Protein AF-A0A6I9W128-F1 (afdb_monomer_lite)

Organism: NCBI:txid144034

Sequence (377 aa):
ITYYNPQVSQWGPELIAQEYEAKQTARVLLFVIDNQTRNSAGIIEAAQLAATRSESLVLVIYPYRQGQTILGETVSTQEYYDLMNGLLVLQYLMERQRIPIFESVSVALHCTSRMLREEINVQDCMDLYTEDGIKPIRISLTQNGTDAVKLREIFRSMDVNDSGTVKLEEAWMMLQANTMCNNLSFSDLLNAQSVNKSEIYKTLIDDGFLAKDDPTELRINFEQFCILASKSSWIRTKSNGISCENWTNSFVQEYDKRDIYIGVVSKDLFWLESSAIPLIESLRLSLYQPNLNEYNVRVLPQELQKIKNSRLILLIVPQHSRGIAIMALAAHLIGLRAKLVLCVQILAEDSIVSDEQVRLILYKTFYTRSHKRRNNA

Secondary structure (DSSP, 8-state):
--------SS--THHHHHHHHHHHH-S-EEEEE-SSS--HHHHHHHHHHHHHSGGGEEEEE----TT-EETTEEPPHHHHHHHHHHHHHHHHHHHHTT--EES-HHHHHHHHHHHHHH---HHHHGGGTTTTT-------GGGSHHHHHHHHHHHHHH-TT--SEEEHHHHHHHHHHHTT-----HHHHHHTTTTS--HHHHHHHTTS--SS--TTS-EEEHHHHHHHHHHHHHHHHHHS-S-S--TT-----GGG-EEEEEEE-SS--HHIIIIIHHHHHHTT--EE----SS--TTTHHHHHHHHHTEEEEEEEE-TTS--HHHHHHHHHHHHTT--EEEEEPPPPTT-EETTEE--GGGGGGGT----------

Structure (mmCIF, N/CA/C/O backbone):
data_AF-A0A6I9W128-F1
#
_entry.id   AF-A0A6I9W128-F1
#
loop_
_atom_site.group_PDB
_atom_site.id
_atom_site.type_symbol
_atom_site.label_atom_id
_atom_site.label_alt_id
_atom_site.label_comp_id
_atom_site.label_asym_id
_atom_site.label_entity_id
_atom_site.label_seq_id
_atom_site.pdbx_PDB_ins_code
_atom_site.Cartn_x
_atom_site.Cartn_y
_atom_site.Cartn_z
_atom_site.occupancy
_atom_site.B_iso_or_equiv
_atom_site.auth_seq_id
_atom_site.auth_comp_id
_atom_site.auth_asym_id
_atom_site.auth_atom_id
_atom_site.pdbx_PDB_model_num
ATOM 1 N N . ILE A 1 1 ? -21.844 -2.266 19.712 1.00 80.81 1 ILE A N 1
ATOM 2 C CA . ILE A 1 1 ? -21.245 -2.232 18.358 1.00 80.81 1 ILE A CA 1
ATOM 3 C C . ILE A 1 1 ? -21.291 -3.658 17.842 1.00 80.81 1 ILE A C 1
ATOM 5 O O . ILE A 1 1 ? -20.788 -4.538 18.529 1.00 80.81 1 ILE A O 1
ATOM 9 N N . THR A 1 2 ? -21.979 -3.900 16.731 1.00 89.56 2 THR A N 1
ATOM 10 C CA . THR A 1 2 ? -21.949 -5.195 16.036 1.00 89.56 2 THR A CA 1
ATOM 11 C C . THR A 1 2 ? -20.700 -5.261 15.160 1.00 89.56 2 THR A C 1
ATOM 13 O O . THR A 1 2 ? -20.193 -4.222 14.739 1.00 89.56 2 THR A O 1
ATOM 16 N N . TYR A 1 3 ? -20.179 -6.458 14.903 1.00 90.75 3 TYR A N 1
ATOM 17 C CA . TYR A 1 3 ? -18.987 -6.634 14.075 1.00 90.75 3 TYR A CA 1
ATOM 18 C C . TYR A 1 3 ? -19.066 -7.924 13.260 1.00 90.75 3 TYR A C 1
ATOM 20 O O . TYR A 1 3 ? -19.742 -8.874 13.650 1.00 90.75 3 TYR A O 1
ATOM 28 N N . TYR A 1 4 ? -18.340 -7.942 12.145 1.00 90.31 4 TYR A N 1
ATOM 29 C CA . TYR A 1 4 ? -18.046 -9.134 11.363 1.00 90.31 4 TYR A CA 1
ATOM 30 C C . TYR A 1 4 ? -16.545 -9.410 11.468 1.00 90.31 4 TYR A C 1
ATOM 32 O O . TYR A 1 4 ? -15.741 -8.495 11.294 1.00 90.31 4 TYR A O 1
ATOM 40 N N . ASN A 1 5 ? -16.166 -10.647 11.784 1.00 88.12 5 ASN A N 1
ATOM 41 C CA . ASN A 1 5 ? -14.767 -11.062 11.831 1.00 88.12 5 ASN A CA 1
ATOM 42 C C . ASN A 1 5 ? -14.501 -12.056 10.690 1.00 88.12 5 ASN A C 1
ATOM 44 O O . ASN A 1 5 ? -15.001 -13.178 10.766 1.00 88.12 5 ASN A O 1
ATOM 48 N N . PRO A 1 6 ? -13.704 -11.689 9.670 1.00 82.31 6 PRO A N 1
ATOM 49 C CA . PRO A 1 6 ? -13.404 -12.578 8.548 1.00 82.31 6 PRO A CA 1
ATOM 50 C C . PRO A 1 6 ? -12.460 -13.734 8.924 1.00 82.31 6 PRO A C 1
ATOM 52 O O . PRO A 1 6 ? -12.249 -14.645 8.126 1.00 82.31 6 PRO A O 1
ATOM 55 N N . GLN A 1 7 ? -11.857 -13.723 10.121 1.00 77.69 7 GLN A N 1
ATOM 56 C CA . GLN A 1 7 ? -10.916 -14.762 10.533 1.00 77.69 7 GLN A CA 1
ATOM 57 C C . GLN A 1 7 ? -11.641 -16.046 10.946 1.00 77.69 7 GLN A C 1
ATOM 59 O O . GLN A 1 7 ? -12.171 -16.163 12.050 1.00 77.69 7 GLN A O 1
ATOM 64 N N . VAL A 1 8 ? -11.580 -17.035 10.061 1.00 76.94 8 VAL A N 1
ATOM 65 C CA . VAL A 1 8 ? -12.142 -18.378 10.240 1.00 76.94 8 VAL A CA 1
ATOM 66 C C . VAL A 1 8 ? -11.045 -19.446 10.299 1.00 76.94 8 VAL A C 1
ATOM 68 O O . VAL A 1 8 ? -9.917 -19.236 9.852 1.00 76.94 8 VAL A O 1
ATOM 71 N N . SER A 1 9 ? -11.370 -20.611 10.864 1.00 71.62 9 SER A N 1
ATOM 72 C CA . SER A 1 9 ? -10.453 -21.758 10.959 1.00 71.62 9 SER A CA 1
ATOM 73 C C . SER A 1 9 ? -10.250 -22.486 9.627 1.00 71.62 9 SER A C 1
ATOM 75 O O . SER A 1 9 ? -9.171 -23.026 9.384 1.00 71.62 9 SER A O 1
ATOM 77 N N . GLN A 1 10 ? -11.275 -22.505 8.775 1.00 71.94 10 GLN A N 1
ATOM 78 C CA . GLN A 1 10 ? -11.249 -23.056 7.424 1.00 71.94 10 GLN A CA 1
ATOM 79 C C . GLN A 1 10 ? -11.818 -22.013 6.481 1.00 71.94 10 GLN A C 1
ATOM 81 O O . GLN A 1 10 ? -12.881 -21.461 6.753 1.00 71.94 10 GLN A O 1
ATOM 86 N N . TRP A 1 11 ? -11.094 -21.735 5.406 1.00 70.69 11 TRP A N 1
ATOM 87 C CA . TRP A 1 11 ? -11.482 -20.727 4.440 1.00 70.69 11 TRP A CA 1
ATOM 88 C C . TRP A 1 11 ? -11.874 -21.410 3.128 1.00 70.69 11 TRP A C 1
ATOM 90 O O . TRP A 1 11 ? -11.174 -22.321 2.680 1.00 70.69 11 TRP A O 1
ATOM 100 N N . GLY A 1 12 ? -12.984 -20.979 2.532 1.00 73.62 12 GLY A N 1
ATOM 101 C CA . GLY A 1 12 ? -13.496 -21.496 1.265 1.00 73.62 12 GLY A CA 1
ATOM 102 C C . GLY A 1 12 ? -14.065 -20.381 0.380 1.00 73.62 12 GLY A C 1
ATOM 103 O O . GLY A 1 12 ? -14.360 -19.293 0.886 1.00 73.62 12 GLY A O 1
ATOM 104 N N . PRO A 1 13 ? -14.212 -20.612 -0.940 1.00 76.50 13 PRO A N 1
ATOM 105 C CA . PRO A 1 13 ? -14.708 -19.613 -1.893 1.00 76.50 13 PRO A CA 1
ATOM 106 C C . PRO A 1 13 ? -16.052 -18.977 -1.507 1.00 76.50 13 PRO A C 1
ATOM 108 O O . PRO A 1 13 ? -16.308 -17.818 -1.824 1.00 76.50 13 PRO A O 1
ATOM 111 N N . GLU A 1 14 ? -16.900 -19.708 -0.788 1.00 78.88 14 GLU A N 1
ATOM 112 C CA . GLU A 1 14 ? -18.174 -19.234 -0.249 1.00 78.88 14 GLU A CA 1
ATOM 113 C C . GLU A 1 14 ? -18.025 -18.056 0.728 1.00 78.88 14 GLU A C 1
ATOM 115 O O . GLU A 1 14 ? -18.909 -17.201 0.806 1.00 78.88 14 GLU A O 1
ATOM 120 N N . LEU A 1 15 ? -16.890 -17.958 1.427 1.00 80.62 15 LEU A N 1
ATOM 121 C CA . LEU A 1 15 ? -16.613 -16.872 2.366 1.00 80.62 15 LEU A CA 1
ATOM 122 C C . LEU A 1 15 ? -16.173 -15.585 1.665 1.00 80.62 15 LEU A C 1
ATOM 124 O O . LEU A 1 15 ? -16.276 -14.518 2.265 1.00 80.62 15 LEU A O 1
ATOM 128 N N . ILE A 1 16 ? -15.757 -15.652 0.391 1.00 79.88 16 ILE A N 1
ATOM 129 C CA . ILE A 1 16 ? -15.427 -14.462 -0.414 1.00 79.88 16 ILE A CA 1
ATOM 130 C C . ILE A 1 16 ? -16.639 -13.550 -0.507 1.00 79.88 16 ILE A C 1
ATOM 132 O O . ILE A 1 16 ? -16.544 -12.353 -0.248 1.00 79.88 16 ILE A O 1
ATOM 136 N N . ALA A 1 17 ? -17.781 -14.124 -0.893 1.00 83.00 17 ALA A N 1
ATOM 137 C CA . ALA A 1 17 ? -19.006 -13.367 -1.100 1.00 83.00 17 ALA A CA 1
ATOM 138 C C . ALA A 1 17 ? -19.497 -12.750 0.216 1.00 83.00 17 ALA A C 1
ATOM 140 O O . ALA A 1 17 ? -19.861 -11.578 0.242 1.00 83.00 17 ALA A O 1
ATOM 141 N N . GLN A 1 18 ? -19.426 -13.511 1.312 1.00 86.38 18 GLN A N 1
ATOM 142 C CA . GLN A 1 18 ? -19.819 -13.043 2.643 1.00 86.38 18 GLN A CA 1
ATOM 143 C C . GLN A 1 18 ? -18.914 -11.917 3.148 1.00 86.38 18 GLN A C 1
ATOM 145 O O . GLN A 1 18 ? -19.397 -10.899 3.638 1.00 86.38 18 GLN A O 1
ATOM 150 N N . GLU A 1 19 ? -17.596 -12.066 3.003 1.00 87.19 19 GLU A N 1
ATOM 151 C CA . GLU A 1 19 ? -16.642 -11.029 3.380 1.00 87.19 19 GLU A CA 1
ATOM 152 C C . GLU A 1 19 ? -16.814 -9.771 2.522 1.00 87.19 19 GLU A C 1
ATOM 154 O O . GLU A 1 19 ? -16.774 -8.659 3.049 1.00 87.19 19 GLU A O 1
ATOM 159 N N . TYR A 1 20 ? -17.052 -9.930 1.218 1.00 86.31 20 TYR A N 1
ATOM 160 C CA . TYR A 1 20 ? -17.340 -8.817 0.321 1.00 86.31 20 TYR A CA 1
ATOM 161 C C . TYR A 1 20 ? -18.609 -8.068 0.747 1.00 86.31 20 TYR A C 1
ATOM 163 O O . TYR A 1 20 ? -18.572 -6.847 0.899 1.00 86.31 20 TYR A O 1
ATOM 171 N N . GLU A 1 21 ? -19.709 -8.776 1.007 1.00 89.81 21 GLU A N 1
ATOM 172 C CA . GLU A 1 21 ? -20.969 -8.180 1.463 1.00 89.81 21 GLU A CA 1
ATOM 173 C C . GLU A 1 21 ? -20.809 -7.469 2.816 1.00 89.81 21 GLU A C 1
ATOM 175 O O . GLU A 1 21 ? -21.242 -6.323 2.978 1.00 89.81 21 GLU A O 1
ATOM 180 N N . ALA A 1 22 ? -20.114 -8.093 3.771 1.00 91.31 22 ALA A N 1
ATOM 181 C CA . ALA A 1 22 ? -19.806 -7.479 5.058 1.00 91.31 22 ALA A CA 1
ATOM 182 C C . ALA A 1 22 ? -18.969 -6.199 4.889 1.00 91.31 22 ALA A C 1
ATOM 184 O O . ALA A 1 22 ? -19.260 -5.180 5.517 1.00 91.31 22 ALA A O 1
ATOM 185 N N . LYS A 1 23 ? -17.969 -6.207 3.996 1.00 90.81 23 LYS A N 1
ATOM 186 C CA . LYS A 1 23 ? -17.163 -5.018 3.679 1.00 90.81 23 LYS A CA 1
ATOM 187 C C . LYS A 1 23 ? -17.976 -3.923 3.001 1.00 90.81 23 LYS A C 1
ATOM 189 O O . LYS A 1 23 ? -17.670 -2.764 3.244 1.00 90.81 23 LYS A O 1
ATOM 194 N N . GLN A 1 24 ? -18.974 -4.240 2.176 1.00 89.25 24 GLN A N 1
ATOM 195 C CA . GLN A 1 24 ? -19.832 -3.230 1.536 1.00 89.25 24 GLN A CA 1
ATOM 196 C C . GLN A 1 24 ? -20.818 -2.598 2.524 1.00 89.25 24 GLN A C 1
ATOM 198 O O . GLN A 1 24 ? -21.042 -1.391 2.493 1.00 89.25 24 GLN A O 1
ATOM 203 N N . THR A 1 25 ? -21.386 -3.401 3.422 1.00 91.56 25 THR A N 1
ATOM 204 C CA . THR A 1 25 ? -22.439 -2.964 4.353 1.00 91.56 25 THR A CA 1
ATOM 205 C C . THR A 1 25 ? -21.902 -2.334 5.639 1.00 91.56 25 THR A C 1
ATOM 207 O O . THR A 1 25 ? -22.624 -1.610 6.326 1.00 91.56 25 THR A O 1
ATOM 210 N N . ALA A 1 26 ? -20.632 -2.568 5.979 1.00 92.75 26 ALA A N 1
ATOM 211 C CA . ALA A 1 26 ? -20.016 -2.001 7.171 1.00 92.75 26 ALA A CA 1
ATOM 212 C C . ALA A 1 26 ? -19.961 -0.462 7.130 1.00 92.75 26 ALA A C 1
ATOM 214 O O . ALA A 1 26 ? -19.502 0.141 6.157 1.00 92.75 26 ALA A O 1
ATOM 215 N N . ARG A 1 27 ? -20.351 0.175 8.244 1.00 91.50 27 ARG A N 1
ATOM 216 C CA . ARG A 1 27 ? -20.197 1.629 8.449 1.00 91.50 27 ARG A CA 1
ATOM 217 C C . ARG A 1 27 ? -18.737 2.047 8.616 1.00 91.50 27 ARG A C 1
ATOM 219 O O . ARG A 1 27 ? -18.371 3.130 8.185 1.00 91.50 27 ARG A O 1
ATOM 226 N N . VAL A 1 28 ? -17.931 1.203 9.259 1.00 92.06 28 VAL A N 1
ATOM 227 C CA . VAL A 1 28 ? -16.501 1.425 9.504 1.00 92.06 28 VAL A CA 1
ATOM 228 C C . VAL A 1 28 ? -15.762 0.117 9.255 1.00 92.06 28 VAL A C 1
ATOM 230 O O . VAL A 1 28 ? -16.206 -0.941 9.701 1.00 92.06 28 VAL A O 1
ATOM 233 N N . LEU A 1 29 ? -14.639 0.195 8.552 1.00 93.44 29 LEU A N 1
ATOM 234 C CA . LEU A 1 29 ? -13.707 -0.896 8.323 1.00 93.44 29 LEU A CA 1
ATOM 235 C C . LEU A 1 29 ? -12.500 -0.705 9.241 1.00 93.44 29 LEU A C 1
ATOM 237 O O . LEU A 1 29 ? -11.700 0.199 9.025 1.00 93.44 29 LEU A O 1
ATOM 241 N N . LEU A 1 30 ? -12.360 -1.563 10.252 1.00 93.06 30 LEU A N 1
ATOM 242 C CA . LEU A 1 30 ? -11.130 -1.662 11.037 1.00 93.06 30 LEU A CA 1
ATOM 243 C C . LEU A 1 30 ? -10.254 -2.744 10.405 1.00 93.06 30 LEU A C 1
ATOM 245 O O . LEU A 1 30 ? -10.593 -3.926 10.451 1.00 93.06 30 LEU A O 1
ATOM 249 N N . PHE A 1 31 ? -9.141 -2.333 9.807 1.00 93.31 31 PHE A N 1
ATOM 250 C CA . PHE A 1 31 ? -8.216 -3.215 9.104 1.00 93.31 31 PHE A CA 1
ATOM 251 C C . PHE A 1 31 ? -6.900 -3.321 9.878 1.00 93.31 31 PHE A C 1
ATOM 253 O O . PHE A 1 31 ? -6.353 -2.311 10.321 1.00 93.31 31 PHE A O 1
ATOM 260 N N . VAL A 1 32 ? -6.388 -4.540 10.067 1.00 92.31 32 VAL A N 1
ATOM 261 C CA . VAL A 1 32 ? -5.173 -4.794 10.857 1.00 92.31 32 VAL A CA 1
ATOM 262 C C . VAL A 1 32 ? -4.113 -5.438 9.976 1.00 92.31 32 VAL A C 1
ATOM 264 O O . VAL A 1 32 ? -4.303 -6.545 9.476 1.00 92.31 32 VAL A O 1
ATOM 267 N N . ILE A 1 33 ? -2.978 -4.759 9.841 1.00 91.75 33 ILE A N 1
ATOM 268 C CA . ILE A 1 33 ? -1.765 -5.296 9.235 1.00 91.75 33 ILE A CA 1
ATOM 269 C C . ILE A 1 33 ? -0.874 -5.813 10.362 1.00 91.75 33 ILE A C 1
ATOM 271 O O . ILE A 1 33 ? -0.248 -5.036 11.084 1.00 91.75 33 ILE A O 1
ATOM 275 N N . ASP A 1 34 ? -0.876 -7.127 10.567 1.00 89.25 34 ASP A N 1
ATOM 276 C CA . ASP A 1 34 ? -0.067 -7.787 11.588 1.00 89.25 34 ASP A CA 1
ATOM 277 C C . ASP A 1 34 ? 1.345 -8.129 11.092 1.00 89.25 34 ASP A C 1
ATOM 279 O O . ASP A 1 34 ? 1.581 -8.245 9.894 1.00 89.25 34 ASP A O 1
ATOM 283 N N . ASN A 1 35 ? 2.268 -8.350 12.031 1.00 87.56 35 ASN A N 1
ATOM 284 C CA . ASN A 1 35 ? 3.634 -8.796 11.748 1.00 87.56 35 ASN A CA 1
ATOM 285 C C . ASN A 1 35 ? 3.867 -10.298 12.001 1.00 87.56 35 ASN A C 1
ATOM 287 O O . ASN A 1 35 ? 5.009 -10.752 11.999 1.00 87.56 35 ASN A O 1
ATOM 291 N N . GLN A 1 36 ? 2.804 -11.075 12.237 1.00 88.50 36 GLN A N 1
ATOM 292 C CA . GLN A 1 36 ? 2.867 -12.537 12.368 1.00 88.50 36 GLN A CA 1
ATOM 293 C C . GLN A 1 36 ? 2.667 -13.243 11.021 1.00 88.50 36 GLN A C 1
ATOM 295 O O . GLN A 1 36 ? 2.921 -14.444 10.906 1.00 88.50 36 GLN A O 1
ATOM 300 N N . THR A 1 37 ? 2.210 -12.506 10.010 1.00 88.88 37 THR A N 1
ATOM 301 C CA . THR A 1 37 ? 2.109 -12.904 8.608 1.00 88.88 37 THR A CA 1
ATOM 302 C C . THR A 1 37 ? 2.862 -11.902 7.738 1.00 88.88 37 THR A C 1
ATOM 304 O O . THR A 1 37 ? 3.136 -10.791 8.166 1.00 88.88 37 THR A O 1
ATOM 307 N N . ARG A 1 38 ? 3.187 -12.268 6.494 1.00 89.00 38 ARG A N 1
ATOM 308 C CA . ARG A 1 38 ? 3.779 -11.334 5.512 1.00 89.00 38 ARG A CA 1
ATOM 309 C C . ARG A 1 38 ? 2.804 -10.242 5.059 1.00 89.00 38 ARG A C 1
ATOM 311 O O . ARG A 1 38 ? 3.225 -9.299 4.397 1.00 89.00 38 ARG A O 1
ATOM 318 N N . ASN A 1 39 ? 1.508 -10.436 5.332 1.00 89.25 39 ASN A N 1
ATOM 319 C CA . ASN A 1 39 ? 0.390 -9.524 5.085 1.00 89.25 39 ASN A CA 1
ATOM 320 C C . ASN A 1 39 ? 0.434 -8.772 3.730 1.00 89.25 39 ASN A C 1
ATOM 322 O O . ASN A 1 39 ? -0.084 -7.671 3.592 1.00 89.25 39 ASN A O 1
ATOM 326 N N . SER A 1 40 ? 1.051 -9.352 2.692 1.00 90.19 40 SER A N 1
ATOM 327 C CA . SER A 1 40 ? 1.300 -8.638 1.432 1.00 90.19 40 SER A CA 1
ATOM 328 C C . SER A 1 40 ? -0.007 -8.334 0.702 1.00 90.19 40 SER A C 1
ATOM 330 O O . SER A 1 40 ? -0.186 -7.238 0.184 1.00 90.19 40 SER A O 1
ATOM 332 N N . ALA A 1 41 ? -0.956 -9.273 0.741 1.00 88.75 41 ALA A N 1
ATOM 333 C CA . ALA A 1 41 ? -2.303 -9.075 0.215 1.00 88.75 41 ALA A CA 1
ATOM 334 C C . ALA A 1 41 ? -3.075 -7.995 0.986 1.00 88.75 41 ALA A C 1
ATOM 336 O O . ALA A 1 41 ? -3.701 -7.142 0.366 1.00 88.75 41 ALA A O 1
ATOM 337 N N . GLY A 1 42 ? -2.989 -7.984 2.321 1.00 92.19 42 GLY A N 1
ATOM 338 C CA . GLY A 1 42 ? -3.670 -6.977 3.133 1.00 92.19 42 GLY A CA 1
ATOM 339 C C . GLY A 1 42 ? -3.074 -5.581 2.957 1.00 92.19 42 GLY A C 1
ATOM 340 O O . GLY A 1 42 ? -3.822 -4.611 2.960 1.00 92.19 42 GLY A O 1
ATOM 341 N N . ILE A 1 43 ? -1.766 -5.461 2.697 1.00 95.44 43 ILE A N 1
ATOM 342 C CA . ILE A 1 43 ? -1.140 -4.188 2.303 1.00 95.44 43 ILE A CA 1
ATOM 343 C C . ILE A 1 43 ? -1.761 -3.655 1.003 1.00 95.44 43 ILE A C 1
ATOM 345 O O . ILE A 1 43 ? -2.136 -2.485 0.925 1.00 95.44 43 ILE A O 1
ATOM 349 N N . ILE A 1 44 ? -1.892 -4.514 -0.010 1.00 95.62 44 ILE A N 1
ATOM 350 C CA . ILE A 1 44 ? -2.456 -4.156 -1.320 1.00 95.62 44 ILE A CA 1
ATOM 351 C C . ILE A 1 44 ? -3.940 -3.790 -1.188 1.00 95.62 44 ILE A C 1
ATOM 353 O O . ILE A 1 44 ? -4.379 -2.761 -1.702 1.00 95.62 44 ILE A O 1
ATOM 357 N N . GLU A 1 45 ? -4.707 -4.596 -0.455 1.00 94.88 45 GLU A N 1
ATOM 358 C CA . GLU A 1 45 ? -6.126 -4.351 -0.211 1.00 94.88 45 GLU A CA 1
ATOM 359 C C . GLU A 1 45 ? -6.351 -3.053 0.570 1.00 94.88 45 GLU A C 1
ATOM 361 O O . GLU A 1 45 ? -7.166 -2.224 0.166 1.00 94.88 45 GLU A O 1
ATOM 366 N N . ALA A 1 46 ? -5.602 -2.828 1.652 1.00 95.81 46 ALA A N 1
ATOM 367 C CA . ALA A 1 46 ? -5.695 -1.601 2.429 1.00 95.81 46 ALA A CA 1
ATOM 368 C C . ALA A 1 46 ? -5.396 -0.372 1.555 1.00 95.81 46 ALA A C 1
ATOM 370 O O . ALA A 1 46 ? -6.097 0.631 1.661 1.00 95.81 46 ALA A O 1
ATOM 371 N N . ALA A 1 47 ? -4.432 -0.450 0.632 1.00 96.69 47 ALA A N 1
ATOM 372 C CA . ALA A 1 47 ? -4.142 0.642 -0.296 1.00 96.69 47 ALA A CA 1
ATOM 373 C C . ALA A 1 47 ? -5.332 0.963 -1.227 1.00 96.69 47 ALA A C 1
ATOM 375 O O . ALA A 1 47 ? -5.640 2.137 -1.457 1.00 96.69 47 ALA A O 1
ATOM 376 N N . GLN A 1 48 ? -6.049 -0.054 -1.715 1.00 95.56 48 GLN A N 1
ATOM 377 C CA . GLN A 1 48 ? -7.292 0.132 -2.475 1.00 95.56 48 GLN A CA 1
ATOM 378 C C . GLN A 1 48 ? -8.427 0.689 -1.605 1.00 95.56 48 GLN A C 1
ATOM 380 O O . GLN A 1 48 ? -9.171 1.576 -2.037 1.00 95.56 48 GLN A O 1
ATOM 385 N N . LEU A 1 49 ? -8.572 0.194 -0.373 1.00 94.38 49 LEU A N 1
ATOM 386 C CA . LEU A 1 49 ? -9.561 0.695 0.581 1.00 94.38 49 LEU A CA 1
ATOM 387 C C . LEU A 1 49 ? -9.290 2.155 0.942 1.00 94.38 49 LEU A C 1
ATOM 389 O O . LEU A 1 49 ? -10.236 2.926 1.055 1.00 94.38 49 LEU A O 1
ATOM 393 N N . ALA A 1 50 ? -8.028 2.580 1.020 1.00 92.12 50 ALA A N 1
ATOM 394 C CA . ALA A 1 50 ? -7.704 3.988 1.216 1.00 92.12 50 ALA A CA 1
ATOM 395 C C . ALA A 1 50 ? -8.241 4.883 0.105 1.00 92.12 50 ALA A C 1
ATOM 397 O O . ALA A 1 50 ? -8.650 6.005 0.365 1.00 92.12 50 ALA A O 1
ATOM 398 N N . ALA A 1 51 ? -8.259 4.394 -1.130 1.00 91.62 51 ALA A N 1
ATOM 399 C CA . ALA A 1 51 ? -8.790 5.147 -2.256 1.00 91.62 51 ALA A CA 1
ATOM 400 C C . ALA A 1 51 ? -10.326 5.143 -2.328 1.00 91.62 51 ALA A C 1
ATOM 402 O O . ALA A 1 51 ? -10.917 6.070 -2.871 1.00 91.62 51 ALA A O 1
ATOM 403 N N . THR A 1 52 ? -10.978 4.093 -1.823 1.00 91.12 52 THR A N 1
ATOM 404 C CA . THR A 1 52 ? -12.420 3.855 -2.034 1.00 91.12 52 THR A CA 1
ATOM 405 C C . THR A 1 52 ? -13.284 4.070 -0.793 1.00 91.12 52 THR A C 1
ATOM 407 O O . THR A 1 52 ? -14.489 4.273 -0.916 1.00 91.12 52 THR A O 1
ATOM 410 N N . ARG A 1 53 ? -12.694 3.990 0.402 1.00 90.56 53 ARG A N 1
ATOM 411 C CA . ARG A 1 53 ? -13.372 3.950 1.708 1.00 90.56 53 ARG A CA 1
ATOM 412 C C . ARG A 1 53 ? -12.675 4.849 2.744 1.00 90.56 53 ARG A C 1
ATOM 414 O O . ARG A 1 53 ? -12.828 4.597 3.937 1.00 90.56 53 ARG A O 1
ATOM 421 N N . SER A 1 54 ? -11.940 5.885 2.320 1.00 86.62 54 SER A N 1
ATOM 422 C CA . SER A 1 54 ? -11.112 6.754 3.187 1.00 86.62 54 SER A CA 1
ATOM 423 C C . SER A 1 54 ? -11.840 7.340 4.401 1.00 86.62 54 SER A C 1
ATOM 425 O O . SER A 1 54 ? -11.271 7.412 5.485 1.00 86.62 54 SER A O 1
ATOM 427 N N . GLU A 1 55 ? -13.112 7.701 4.253 1.00 85.06 55 GLU A N 1
ATOM 428 C CA . GLU A 1 55 ? -13.944 8.282 5.323 1.00 85.06 55 GLU A CA 1
ATOM 429 C C . GLU A 1 55 ? -14.458 7.252 6.339 1.00 85.06 55 GLU A C 1
ATOM 431 O O . GLU A 1 55 ? -15.080 7.603 7.336 1.00 85.06 55 GLU A O 1
ATOM 436 N N . SER A 1 56 ? -14.232 5.964 6.082 1.00 89.56 56 SER A N 1
ATOM 437 C CA . SER A 1 56 ? -14.735 4.853 6.897 1.00 89.56 56 SER A CA 1
ATOM 438 C C . SER A 1 56 ? -13.659 3.817 7.217 1.00 89.56 56 SER A C 1
ATOM 440 O O . SER A 1 56 ? -13.976 2.767 7.768 1.00 89.56 56 SER A O 1
ATOM 442 N N . LEU A 1 57 ? -12.398 4.080 6.863 1.00 92.31 57 LEU A N 1
ATOM 443 C CA . LEU A 1 57 ? -11.283 3.166 7.082 1.00 92.31 57 LEU A CA 1
ATOM 444 C C . LEU A 1 57 ? -10.496 3.573 8.329 1.00 92.31 57 LEU A C 1
ATOM 446 O O . LEU A 1 57 ? -10.097 4.722 8.485 1.00 92.31 57 LEU A O 1
ATOM 450 N N . VAL A 1 58 ? -10.235 2.597 9.189 1.00 90.81 58 VAL A N 1
ATOM 451 C CA . VAL A 1 58 ? -9.373 2.703 10.365 1.00 90.81 58 VAL A CA 1
ATOM 452 C C . VAL A 1 58 ? -8.293 1.639 10.232 1.00 90.81 58 VAL A C 1
ATOM 454 O O . VAL A 1 58 ? -8.608 0.452 10.138 1.00 90.81 58 VAL A O 1
ATOM 457 N N . LEU A 1 59 ? -7.023 2.044 10.224 1.00 92.06 59 LEU A N 1
ATOM 458 C CA . LEU A 1 59 ? -5.908 1.126 10.005 1.00 92.06 59 LEU A CA 1
ATOM 459 C C . LEU A 1 59 ? -5.084 0.932 11.279 1.00 92.06 59 LEU A C 1
ATOM 461 O O . LEU A 1 59 ? -4.730 1.891 11.958 1.00 92.06 59 LEU A O 1
ATOM 465 N N . VAL A 1 60 ? -4.725 -0.313 11.575 1.00 89.38 60 VAL A N 1
ATOM 466 C CA . VAL A 1 60 ? -3.740 -0.671 12.604 1.00 89.38 60 VAL A CA 1
ATOM 467 C C . VAL A 1 60 ? -2.557 -1.329 11.912 1.00 89.38 60 VAL A C 1
ATOM 469 O O . VAL A 1 60 ? -2.757 -2.270 11.144 1.00 89.38 60 VAL A O 1
ATOM 472 N N . ILE A 1 61 ? -1.337 -0.869 12.183 1.00 86.88 61 ILE A N 1
ATOM 473 C CA . ILE A 1 61 ? -0.122 -1.467 11.616 1.00 86.88 61 ILE A CA 1
ATOM 474 C C . ILE A 1 61 ? 0.807 -1.911 12.738 1.00 86.88 61 ILE A C 1
ATOM 476 O O . ILE A 1 61 ? 1.211 -1.117 13.584 1.00 86.88 61 ILE A O 1
ATOM 480 N N . TYR A 1 62 ? 1.212 -3.176 12.679 1.00 84.69 62 TYR A N 1
ATOM 481 C CA . TYR A 1 62 ? 2.318 -3.715 13.454 1.00 84.69 62 TYR A CA 1
ATOM 482 C C . TYR A 1 62 ? 3.535 -3.878 12.533 1.00 84.69 62 TYR A C 1
ATOM 484 O O . TYR A 1 62 ? 3.487 -4.694 11.614 1.00 84.69 62 TYR A O 1
ATOM 492 N N . PRO A 1 63 ? 4.628 -3.119 12.735 1.00 80.25 63 PRO A N 1
ATOM 493 C CA . PRO A 1 63 ? 5.791 -3.190 11.857 1.00 80.25 63 PRO A CA 1
ATOM 494 C C . PRO A 1 63 ? 6.562 -4.505 12.030 1.00 80.25 63 PRO A C 1
ATOM 496 O O . PRO A 1 63 ? 6.578 -5.120 13.105 1.00 80.25 63 PRO A O 1
ATOM 499 N N . TYR A 1 64 ? 7.239 -4.918 10.961 1.00 83.06 64 TYR A N 1
ATOM 500 C CA . TYR A 1 64 ? 8.130 -6.074 10.963 1.00 83.06 64 TYR A CA 1
ATOM 501 C C . TYR A 1 64 ? 9.431 -5.779 11.715 1.00 83.06 64 TYR A C 1
ATOM 503 O O . TYR A 1 64 ? 9.882 -4.638 11.793 1.00 83.06 64 TYR A O 1
ATOM 511 N N . ARG A 1 65 ? 10.062 -6.826 12.252 1.00 83.31 65 ARG A N 1
ATOM 512 C CA . ARG A 1 65 ? 11.387 -6.763 12.880 1.00 83.31 65 ARG A CA 1
ATOM 513 C C . ARG A 1 65 ? 12.399 -7.540 12.049 1.00 83.31 65 ARG A C 1
ATOM 515 O O . ARG A 1 65 ? 12.101 -8.627 11.554 1.00 83.31 65 ARG A O 1
ATOM 522 N N . GLN A 1 66 ? 13.609 -7.004 11.931 1.00 81.94 66 GLN A N 1
ATOM 523 C CA . GLN A 1 66 ? 14.695 -7.699 11.249 1.00 81.94 66 GLN A CA 1
ATOM 524 C C . GLN A 1 66 ? 15.016 -9.020 11.968 1.00 81.94 66 GLN A C 1
ATOM 526 O O . GLN A 1 66 ? 15.069 -9.068 13.196 1.00 81.94 66 GLN A O 1
ATOM 531 N N . GLY A 1 67 ? 15.195 -10.098 11.200 1.00 82.50 67 GLY A N 1
ATOM 532 C CA . GLY A 1 67 ? 15.476 -11.434 11.734 1.00 82.50 67 GLY A CA 1
ATOM 533 C C . GLY A 1 67 ? 14.284 -12.133 12.401 1.00 82.50 67 GLY A C 1
ATOM 534 O O . GLY A 1 67 ? 14.471 -13.183 13.013 1.00 82.50 67 GLY A O 1
ATOM 535 N N . GLN A 1 68 ? 13.067 -11.583 12.310 1.00 87.12 68 GLN A N 1
ATOM 536 C CA . GLN A 1 68 ? 11.874 -12.248 12.837 1.00 87.12 68 GLN A CA 1
ATOM 537 C C . GLN A 1 68 ? 11.552 -13.539 12.071 1.00 87.12 68 GLN A C 1
ATOM 539 O O . GLN A 1 68 ? 11.874 -13.695 10.892 1.00 87.12 68 GLN A O 1
ATOM 544 N N . THR A 1 69 ? 10.826 -14.432 12.734 1.00 90.12 69 THR A N 1
ATOM 545 C CA . THR A 1 69 ? 10.311 -15.659 12.130 1.00 90.12 69 THR A CA 1
ATOM 546 C C . THR A 1 69 ? 8.816 -15.516 11.857 1.00 90.12 69 THR A C 1
ATOM 548 O O . THR A 1 69 ? 8.039 -15.280 12.781 1.00 90.12 69 THR A O 1
ATOM 551 N N . ILE A 1 70 ? 8.401 -15.701 10.604 1.00 87.69 70 ILE A N 1
ATOM 552 C CA . ILE A 1 70 ? 6.996 -15.732 10.180 1.00 87.69 70 ILE A CA 1
ATOM 553 C C . ILE A 1 70 ? 6.650 -17.171 9.802 1.00 87.69 70 ILE A C 1
ATOM 555 O O . ILE A 1 70 ? 7.306 -17.773 8.961 1.00 87.69 70 ILE A O 1
ATOM 559 N N . LEU A 1 71 ? 5.620 -17.742 10.435 1.00 85.12 71 LEU A N 1
ATOM 560 C CA . LEU A 1 71 ? 5.156 -19.118 10.180 1.00 85.12 71 LEU A CA 1
ATOM 561 C C . LEU A 1 71 ? 6.263 -20.197 10.253 1.00 85.12 71 LEU A C 1
ATOM 563 O O . LEU A 1 71 ? 6.172 -21.234 9.604 1.00 85.12 71 LEU A O 1
ATOM 567 N N . GLY A 1 72 ? 7.288 -19.978 11.082 1.00 85.31 72 GLY A N 1
ATOM 568 C CA . GLY A 1 72 ? 8.421 -20.899 11.239 1.00 85.31 72 GLY A CA 1
ATOM 569 C C . GLY A 1 72 ? 9.583 -20.664 10.268 1.00 85.31 72 GLY A C 1
ATOM 570 O O . GLY A 1 72 ? 10.601 -21.339 10.391 1.00 85.31 72 GLY A O 1
ATOM 571 N N . GLU A 1 73 ? 9.471 -19.698 9.357 1.00 87.44 73 GLU A N 1
ATOM 572 C CA . GLU A 1 73 ? 10.535 -19.292 8.437 1.00 87.44 73 GLU A CA 1
ATOM 573 C C . GLU A 1 73 ? 11.173 -17.982 8.892 1.00 87.44 73 GLU A C 1
ATOM 575 O O . GLU A 1 73 ? 10.476 -17.011 9.195 1.00 87.44 73 GLU A O 1
ATOM 580 N N . THR A 1 74 ? 12.502 -17.937 8.942 1.00 90.06 74 THR A N 1
ATOM 581 C CA . THR A 1 74 ? 13.223 -16.685 9.185 1.00 90.06 74 THR A CA 1
ATOM 582 C C . THR A 1 74 ? 13.093 -15.792 7.962 1.00 90.06 74 THR A C 1
ATOM 584 O O . THR A 1 74 ? 13.472 -16.190 6.863 1.00 90.06 74 THR A O 1
ATOM 587 N N . VAL A 1 75 ? 12.576 -14.583 8.170 1.00 88.38 75 VAL A N 1
ATOM 588 C CA . VAL A 1 75 ? 12.481 -13.562 7.127 1.00 88.38 75 VAL A CA 1
ATOM 589 C C . VAL A 1 75 ? 13.893 -13.121 6.761 1.00 88.38 75 VAL A C 1
ATOM 591 O O . VAL A 1 75 ? 14.669 -12.719 7.635 1.00 88.38 75 VAL A O 1
ATOM 594 N N . SER A 1 76 ? 14.236 -13.212 5.478 1.00 87.94 76 SER A N 1
ATOM 595 C CA . SER A 1 76 ? 15.542 -12.777 4.992 1.00 87.94 76 SER A CA 1
ATOM 596 C C . SER A 1 76 ? 15.689 -11.255 5.066 1.00 87.94 76 SER A C 1
ATOM 598 O O . SER A 1 76 ? 14.716 -10.511 5.210 1.00 87.94 76 SER A O 1
ATOM 600 N N . THR A 1 77 ? 16.920 -10.759 4.946 1.00 84.94 77 THR A N 1
ATOM 601 C CA . THR A 1 77 ? 17.178 -9.313 4.924 1.00 84.94 77 THR A CA 1
ATOM 602 C C . THR A 1 77 ? 16.479 -8.631 3.746 1.00 84.94 77 THR A C 1
ATOM 604 O O . THR A 1 77 ? 15.870 -7.580 3.933 1.00 84.94 77 THR A O 1
ATOM 607 N N . GLN A 1 78 ? 16.528 -9.230 2.552 1.00 83.88 78 GLN A N 1
ATOM 608 C CA . GLN A 1 78 ? 15.887 -8.658 1.369 1.00 83.88 78 GLN A CA 1
ATOM 609 C C . GLN A 1 78 ? 14.361 -8.704 1.485 1.00 83.88 78 GLN A C 1
ATOM 611 O O . GLN A 1 78 ? 13.696 -7.706 1.225 1.00 83.88 78 GLN A O 1
ATOM 616 N N . GLU A 1 79 ? 13.804 -9.821 1.956 1.00 87.00 79 GLU A N 1
ATOM 617 C CA . GLU A 1 79 ? 12.368 -9.937 2.200 1.00 87.00 79 GLU A CA 1
ATOM 618 C C . GLU A 1 79 ? 11.878 -8.911 3.228 1.00 87.00 79 GLU A C 1
ATOM 620 O O . GLU A 1 79 ? 10.834 -8.290 3.033 1.00 87.00 79 GLU A O 1
ATOM 625 N N . TYR A 1 80 ? 12.639 -8.692 4.303 1.00 84.81 80 TYR A N 1
ATOM 626 C CA . TYR A 1 80 ? 12.337 -7.657 5.287 1.00 84.81 80 TYR A CA 1
ATOM 627 C C . TYR A 1 80 ? 12.267 -6.267 4.642 1.00 84.81 80 TYR A C 1
ATOM 629 O O . TYR A 1 80 ? 11.320 -5.528 4.917 1.00 84.81 80 TYR A O 1
ATOM 637 N N . TYR A 1 81 ? 13.217 -5.914 3.769 1.00 83.31 81 TYR A N 1
ATOM 638 C CA . TYR A 1 81 ? 13.186 -4.632 3.063 1.00 83.31 81 TYR A CA 1
ATOM 639 C C . TYR A 1 81 ? 11.984 -4.515 2.123 1.00 83.31 81 TYR A C 1
ATOM 641 O O . TYR A 1 81 ? 11.298 -3.496 2.170 1.00 83.31 81 TYR A O 1
ATOM 649 N N . ASP A 1 82 ? 11.667 -5.559 1.355 1.00 86.94 82 ASP A N 1
ATOM 650 C CA . ASP A 1 82 ? 10.510 -5.572 0.450 1.00 86.94 82 ASP A CA 1
ATOM 651 C C . ASP A 1 82 ? 9.188 -5.381 1.230 1.00 86.94 82 ASP A C 1
ATOM 653 O O . ASP A 1 82 ? 8.318 -4.593 0.844 1.00 86.94 82 ASP A O 1
ATOM 657 N N . LEU A 1 83 ? 9.048 -6.076 2.365 1.00 87.44 83 LEU A N 1
ATOM 658 C CA . LEU A 1 83 ? 7.891 -5.992 3.258 1.00 87.44 83 LEU A CA 1
ATOM 659 C C . LEU A 1 83 ? 7.765 -4.614 3.919 1.00 87.44 83 LEU A C 1
ATOM 661 O O . LEU A 1 83 ? 6.681 -4.024 3.937 1.00 87.44 83 LEU A O 1
ATOM 665 N N . MET A 1 84 ? 8.869 -4.094 4.459 1.00 84.56 84 MET A N 1
ATOM 666 C CA . MET A 1 84 ? 8.899 -2.773 5.084 1.00 84.56 84 MET A CA 1
ATOM 667 C C . MET A 1 84 ? 8.633 -1.666 4.070 1.00 84.56 84 MET A C 1
ATOM 669 O O . MET A 1 84 ? 7.881 -0.743 4.374 1.00 84.56 84 MET A O 1
ATOM 673 N N . ASN A 1 85 ? 9.177 -1.761 2.857 1.00 85.06 85 ASN A N 1
ATOM 674 C CA . ASN A 1 85 ? 8.904 -0.792 1.806 1.00 85.06 85 ASN A CA 1
ATOM 675 C C . ASN A 1 85 ? 7.416 -0.796 1.408 1.00 85.06 85 ASN A C 1
ATOM 677 O O . ASN A 1 85 ? 6.795 0.264 1.331 1.00 85.06 85 ASN A O 1
ATOM 681 N N . GLY A 1 86 ? 6.797 -1.976 1.274 1.00 87.88 86 GLY A N 1
ATOM 682 C CA . GLY A 1 86 ? 5.348 -2.097 1.081 1.00 87.88 86 GLY A CA 1
ATOM 683 C C . GLY A 1 86 ? 4.528 -1.410 2.184 1.00 87.88 86 GLY A C 1
ATOM 684 O O . GLY A 1 86 ? 3.597 -0.661 1.882 1.00 87.88 86 GLY A O 1
ATOM 685 N N . LEU A 1 87 ? 4.902 -1.599 3.457 1.00 87.88 87 LEU A N 1
ATOM 686 C CA . LEU A 1 87 ? 4.266 -0.911 4.590 1.00 87.88 87 LEU A CA 1
ATOM 687 C C . LEU A 1 87 ? 4.445 0.608 4.536 1.00 87.88 87 LEU A C 1
ATOM 689 O O . LEU A 1 87 ? 3.502 1.338 4.830 1.00 87.88 87 LEU A O 1
ATOM 693 N N . LEU A 1 88 ? 5.635 1.092 4.185 1.00 83.12 88 LEU A N 1
ATOM 694 C CA . LEU A 1 88 ? 5.913 2.525 4.096 1.00 83.12 88 LEU A CA 1
ATOM 695 C C . LEU A 1 88 ? 5.113 3.178 2.964 1.00 83.12 88 LEU A C 1
ATOM 697 O O . LEU A 1 88 ? 4.536 4.246 3.161 1.00 83.12 88 LEU A O 1
ATOM 701 N N . VAL A 1 89 ? 5.018 2.521 1.804 1.00 85.75 89 VAL A N 1
ATOM 702 C CA . VAL A 1 89 ? 4.160 2.977 0.702 1.00 85.75 89 VAL A CA 1
ATOM 703 C C . VAL A 1 89 ? 2.696 3.010 1.133 1.00 85.75 89 VAL A C 1
ATOM 705 O O . VAL A 1 89 ? 2.025 4.009 0.889 1.00 85.75 89 VAL A O 1
ATOM 708 N N . LEU A 1 90 ? 2.202 1.983 1.830 1.00 91.50 90 LEU A N 1
ATOM 709 C CA . LEU A 1 90 ? 0.843 1.990 2.373 1.00 91.50 90 LEU A CA 1
ATOM 710 C C . LEU A 1 90 ? 0.611 3.169 3.319 1.00 91.50 90 LEU A C 1
ATOM 712 O O . LEU A 1 90 ? -0.355 3.903 3.136 1.00 91.50 90 LEU A O 1
ATOM 716 N N . GLN A 1 91 ? 1.498 3.370 4.297 1.00 84.44 91 GLN A N 1
ATOM 717 C CA . GLN A 1 91 ? 1.404 4.484 5.245 1.00 84.44 91 GLN A CA 1
ATOM 718 C C . GLN A 1 91 ? 1.351 5.826 4.515 1.00 84.44 91 GLN A C 1
ATOM 720 O O . GLN A 1 91 ? 0.495 6.654 4.809 1.00 84.44 91 GLN A O 1
ATOM 725 N N . TYR A 1 92 ? 2.198 6.010 3.502 1.00 80.75 92 TYR A N 1
ATOM 726 C CA . TYR A 1 92 ? 2.199 7.218 2.684 1.00 80.75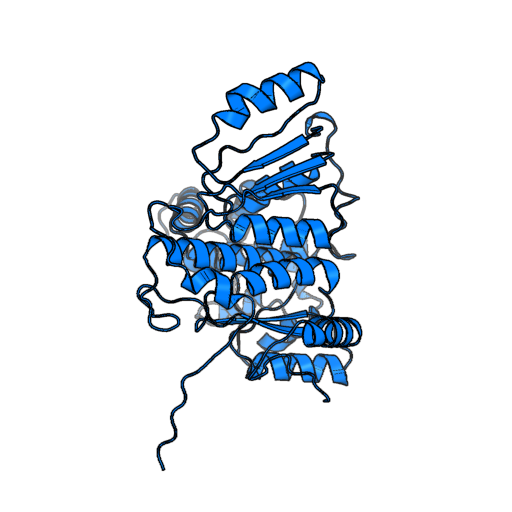 92 TYR A CA 1
ATOM 727 C C . TYR A 1 92 ? 0.859 7.442 1.972 1.00 80.75 92 TYR A C 1
ATOM 729 O O . TYR A 1 92 ? 0.331 8.553 1.967 1.00 80.75 92 TYR A O 1
ATOM 737 N N . LEU A 1 93 ? 0.268 6.394 1.394 1.00 85.31 93 LEU A N 1
ATOM 738 C CA . LEU A 1 93 ? -1.037 6.490 0.735 1.00 85.31 93 LEU A CA 1
ATOM 739 C C . LEU A 1 93 ? -2.167 6.786 1.733 1.00 85.31 93 LEU A C 1
ATOM 741 O O . LEU A 1 93 ? -3.057 7.575 1.420 1.00 85.31 93 LEU A O 1
ATOM 745 N N . MET A 1 94 ? -2.109 6.210 2.936 1.00 82.81 94 MET A N 1
ATOM 746 C CA . MET A 1 94 ? -3.055 6.484 4.024 1.00 82.81 94 MET A CA 1
ATOM 747 C C . MET A 1 94 ? -2.990 7.942 4.464 1.00 82.81 94 MET A C 1
ATOM 749 O O . MET A 1 94 ? -4.017 8.616 4.496 1.00 82.81 94 MET A O 1
ATOM 753 N N . GLU A 1 95 ? -1.787 8.456 4.728 1.00 77.12 95 GLU A N 1
ATOM 754 C CA . GLU A 1 95 ? -1.588 9.851 5.125 1.00 77.12 95 GLU A CA 1
ATOM 755 C C . GLU A 1 95 ? -2.110 10.821 4.059 1.00 77.12 95 GLU A C 1
ATOM 757 O O . GLU A 1 95 ? -2.787 11.797 4.388 1.00 77.12 95 GLU A O 1
ATOM 762 N N . ARG A 1 96 ? -1.881 10.530 2.771 1.00 76.56 96 ARG A N 1
ATOM 763 C CA . ARG A 1 96 ? -2.414 11.352 1.669 1.00 76.56 96 ARG A CA 1
ATOM 764 C C . ARG A 1 96 ? -3.933 11.371 1.602 1.00 76.56 96 ARG A C 1
ATOM 766 O O . ARG A 1 96 ? -4.500 12.392 1.223 1.00 76.56 96 ARG A O 1
ATOM 773 N N . GLN A 1 97 ? -4.582 10.274 1.977 1.00 77.50 97 GLN A N 1
ATOM 774 C CA . GLN A 1 97 ? -6.040 10.189 2.085 1.00 77.50 97 GLN A CA 1
ATOM 775 C C . GLN A 1 97 ? -6.566 10.636 3.455 1.00 77.50 97 GLN A C 1
ATOM 777 O O . GLN A 1 97 ? -7.762 10.531 3.714 1.00 77.50 97 GLN A O 1
ATOM 782 N N . ARG A 1 98 ? -5.684 11.150 4.328 1.00 75.00 98 ARG A N 1
ATOM 783 C CA . ARG A 1 98 ? -5.977 11.550 5.711 1.00 75.00 98 ARG A CA 1
ATOM 784 C C . ARG A 1 98 ? -6.606 10.416 6.537 1.00 75.00 98 ARG A C 1
ATOM 786 O O . ARG A 1 98 ? -7.508 10.633 7.343 1.00 75.00 98 ARG A O 1
ATOM 793 N N . ILE A 1 99 ? -6.136 9.191 6.331 1.00 82.50 99 ILE A N 1
ATOM 794 C CA . ILE A 1 99 ? -6.584 8.012 7.074 1.00 82.50 99 ILE A CA 1
ATOM 795 C C . ILE A 1 99 ? -5.644 7.800 8.268 1.00 82.50 99 ILE A C 1
ATOM 797 O O . ILE A 1 99 ? -4.431 7.696 8.069 1.00 82.50 99 ILE A O 1
ATOM 801 N N . PRO A 1 100 ? -6.163 7.732 9.505 1.00 76.62 100 PRO A N 1
ATOM 802 C CA . PRO A 1 100 ? -5.363 7.545 10.700 1.00 76.62 100 PRO A CA 1
ATOM 803 C C . PRO A 1 100 ? -4.841 6.111 10.800 1.00 76.62 100 PRO A C 1
ATOM 805 O O . PRO A 1 100 ? -5.542 5.136 10.506 1.00 76.62 100 PRO A O 1
ATOM 808 N N . ILE A 1 101 ? -3.603 6.004 11.278 1.00 81.50 101 ILE A N 1
ATOM 809 C CA . ILE A 1 101 ? -2.910 4.742 11.521 1.00 81.50 101 ILE A CA 1
ATOM 810 C C . ILE A 1 101 ? -2.636 4.616 13.016 1.00 81.50 101 ILE A C 1
ATOM 812 O O . ILE A 1 101 ? -2.054 5.508 13.638 1.00 81.50 101 ILE A O 1
ATOM 816 N N . PHE A 1 102 ? -3.047 3.490 13.588 1.00 83.56 102 PHE A N 1
ATOM 817 C CA . PHE A 1 102 ? -2.955 3.212 15.014 1.00 83.56 102 PHE A CA 1
ATOM 818 C C . PHE A 1 102 ? -1.914 2.132 15.321 1.00 83.56 102 PHE A C 1
ATOM 820 O O . PHE A 1 102 ? -1.735 1.174 14.569 1.00 83.56 102 PHE A O 1
ATOM 827 N N . GLU A 1 103 ? -1.274 2.259 16.484 1.00 77.56 103 GLU A N 1
ATOM 828 C CA . GLU A 1 103 ? -0.286 1.300 17.008 1.00 77.56 103 GLU A CA 1
ATOM 829 C C . GLU A 1 103 ? -0.931 0.089 17.687 1.00 77.56 103 GLU A C 1
ATOM 831 O O . GLU A 1 103 ? -0.279 -0.919 17.961 1.00 77.56 103 GLU A O 1
ATOM 836 N N . SER A 1 104 ? -2.222 0.184 18.013 1.00 81.94 104 SER A N 1
ATOM 837 C CA . SER A 1 104 ? -2.936 -0.906 18.657 1.00 81.94 104 SER A CA 1
ATOM 838 C C . SER A 1 104 ? -4.405 -0.957 18.273 1.00 81.94 104 SER A C 1
ATOM 840 O O . SER A 1 104 ? -5.074 0.063 18.095 1.00 81.94 104 SER A O 1
ATOM 842 N N . VAL A 1 105 ? -4.924 -2.184 18.236 1.00 89.75 105 VAL A N 1
ATOM 843 C CA . VAL A 1 105 ? -6.352 -2.452 18.045 1.00 89.75 105 VAL A CA 1
ATOM 844 C C . VAL A 1 105 ? -7.196 -1.787 19.133 1.00 89.75 105 VAL A C 1
ATOM 846 O O . VAL A 1 105 ? -8.269 -1.281 18.833 1.00 89.75 105 VAL A O 1
ATOM 849 N N . SER A 1 106 ? -6.712 -1.730 20.378 1.00 88.56 106 SER A N 1
ATOM 850 C CA . SER A 1 106 ? -7.445 -1.097 21.484 1.00 88.56 106 SER A CA 1
ATOM 851 C C . SER A 1 106 ? -7.722 0.386 21.207 1.00 88.56 106 SER A C 1
ATOM 853 O O . SER A 1 106 ? -8.867 0.835 21.267 1.00 88.56 106 SER A O 1
ATOM 855 N N . VAL A 1 107 ? -6.687 1.133 20.807 1.00 83.25 107 VAL A N 1
ATOM 856 C CA . VAL A 1 107 ? -6.805 2.566 20.491 1.00 83.25 107 VAL A CA 1
ATOM 857 C C . VAL A 1 107 ? -7.685 2.784 19.253 1.00 83.25 107 VAL A C 1
ATOM 859 O O . VAL A 1 107 ? -8.555 3.658 19.257 1.00 83.25 107 VAL A O 1
ATOM 862 N N . ALA A 1 108 ? -7.531 1.944 18.226 1.00 87.75 108 ALA A N 1
ATOM 863 C CA . ALA A 1 108 ? -8.370 1.983 17.028 1.00 87.75 108 ALA A CA 1
ATOM 864 C C . ALA A 1 108 ? -9.852 1.679 17.317 1.00 87.75 108 ALA A C 1
ATOM 866 O O . ALA A 1 108 ? -10.741 2.282 16.714 1.00 87.75 108 ALA A O 1
ATOM 867 N N . LEU A 1 109 ? -10.147 0.776 18.257 1.00 89.69 109 LEU A N 1
ATOM 868 C CA . LEU A 1 109 ? -11.517 0.471 18.676 1.00 89.69 109 LEU A CA 1
ATOM 869 C C . LEU A 1 109 ? -12.154 1.632 19.437 1.00 89.69 109 LEU A C 1
ATOM 871 O O . LEU A 1 109 ? -13.344 1.891 19.252 1.00 89.69 109 LEU A O 1
ATOM 875 N N . HIS A 1 110 ? -11.377 2.359 20.243 1.00 86.56 110 HIS A N 1
ATOM 876 C CA . HIS A 1 110 ? -11.855 3.590 20.868 1.00 86.56 110 HIS A CA 1
ATOM 877 C C . HIS A 1 110 ? -12.235 4.632 19.804 1.00 86.56 110 HIS A C 1
ATOM 879 O O . HIS A 1 110 ? -13.353 5.148 19.844 1.00 86.56 110 HIS A O 1
ATOM 885 N N . CYS A 1 111 ? -11.371 4.837 18.795 1.00 83.06 111 CYS A N 1
ATOM 886 C CA . CYS A 1 111 ? -11.658 5.680 17.621 1.00 83.06 111 CYS A CA 1
ATOM 887 C C . CYS A 1 111 ? -12.983 5.279 16.973 1.00 83.06 111 CYS A C 1
ATOM 889 O O . CYS A 1 111 ? -13.921 6.063 16.858 1.00 83.06 111 CYS A O 1
ATOM 891 N N . THR A 1 112 ? -13.074 3.996 16.624 1.00 88.81 112 THR A N 1
ATOM 892 C CA . THR A 1 112 ? -14.205 3.411 15.906 1.00 88.81 112 THR A CA 1
ATOM 893 C C . THR A 1 112 ? -15.501 3.573 16.697 1.00 88.81 112 THR A C 1
ATOM 895 O O . THR A 1 112 ? -16.545 3.887 16.131 1.00 88.81 112 THR A O 1
ATOM 898 N N . SER A 1 113 ? -15.453 3.393 18.022 1.00 88.75 113 SER A N 1
ATOM 899 C CA . SER A 1 113 ? -16.612 3.600 18.890 1.00 88.75 113 SER A CA 1
ATOM 900 C C . SER A 1 113 ? -17.091 5.048 18.860 1.00 88.75 113 SER A C 1
ATOM 902 O O . SER A 1 113 ? -18.299 5.272 18.785 1.00 88.75 113 SER A O 1
ATOM 904 N N . ARG A 1 114 ? -16.173 6.018 18.895 1.00 83.88 114 ARG A N 1
ATOM 905 C CA . ARG A 1 114 ? -16.515 7.443 18.810 1.00 83.88 114 ARG A CA 1
ATOM 906 C C . ARG A 1 114 ? -17.086 7.799 17.446 1.00 83.88 114 ARG A C 1
ATOM 908 O O . ARG A 1 114 ? -18.185 8.331 17.394 1.00 83.88 114 ARG A O 1
ATOM 915 N N . MET A 1 115 ? -16.439 7.388 16.356 1.00 85.00 115 MET A N 1
ATOM 916 C CA . MET A 1 115 ? -16.955 7.587 14.995 1.00 85.00 115 MET A CA 1
ATOM 917 C C . MET A 1 115 ? -18.392 7.069 14.828 1.00 85.00 115 MET A C 1
ATOM 919 O O . MET A 1 115 ? -19.237 7.716 14.218 1.00 85.00 115 MET A O 1
ATOM 923 N N . LEU A 1 116 ? -18.696 5.893 15.390 1.00 88.50 116 LEU A N 1
ATOM 924 C CA . LEU A 1 116 ? -20.018 5.277 15.258 1.00 88.50 116 LEU A CA 1
ATOM 925 C C . LEU A 1 116 ? -21.105 5.935 16.120 1.00 88.50 116 LEU A C 1
ATOM 927 O O . LEU A 1 116 ? -22.278 5.842 15.745 1.00 88.50 116 LEU A O 1
ATOM 931 N N . ARG A 1 117 ? -20.736 6.517 17.271 1.00 87.25 117 ARG A N 1
ATOM 932 C CA . ARG A 1 117 ? -21.663 7.090 18.267 1.00 87.25 117 ARG A CA 1
ATOM 933 C C . ARG A 1 117 ? -21.834 8.601 18.144 1.00 87.25 117 ARG A C 1
ATOM 935 O O . ARG A 1 117 ? -22.939 9.088 18.329 1.00 87.25 117 ARG A O 1
ATOM 942 N N . GLU A 1 118 ? -20.740 9.309 17.893 1.00 81.12 118 GLU A N 1
ATOM 943 C CA . GLU A 1 118 ? -20.656 10.774 17.837 1.00 81.12 118 GLU A CA 1
ATOM 944 C C . GLU A 1 118 ? -20.726 11.293 16.387 1.00 81.12 118 GLU A C 1
ATOM 946 O O . GLU A 1 118 ? -20.699 12.499 16.181 1.00 81.12 118 GLU A O 1
ATOM 951 N N . GLU A 1 119 ? -20.802 10.398 15.389 1.00 74.06 119 GLU A N 1
ATOM 952 C CA . GLU A 1 119 ? -20.826 10.719 13.945 1.00 74.06 119 GLU A CA 1
ATOM 953 C C . GLU A 1 119 ? -19.663 11.615 13.484 1.00 74.06 119 GLU A C 1
ATOM 955 O O . GLU A 1 119 ? -19.755 12.352 12.505 1.00 74.06 119 GLU A O 1
ATOM 960 N N . ILE A 1 120 ? -18.536 11.517 14.188 1.00 74.12 120 ILE A N 1
ATOM 961 C CA . ILE A 1 120 ? -17.308 12.239 13.868 1.00 74.12 120 ILE A CA 1
ATOM 962 C C . ILE A 1 120 ? -16.641 11.583 12.658 1.00 74.12 120 ILE A C 1
ATOM 964 O O . ILE A 1 120 ? -16.592 10.353 12.543 1.00 74.12 120 ILE A O 1
ATOM 968 N N . ASN A 1 121 ? -16.094 12.409 11.769 1.00 70.12 121 ASN A N 1
ATOM 969 C CA . ASN A 1 121 ? -15.320 11.933 10.636 1.00 70.12 121 ASN A CA 1
ATOM 970 C C . ASN A 1 121 ? -13.993 11.292 11.111 1.00 70.12 121 ASN A C 1
ATOM 972 O O . ASN A 1 121 ? -13.337 11.792 12.023 1.00 70.12 121 ASN A O 1
ATOM 976 N N . VAL A 1 122 ? -13.570 10.204 10.455 1.00 69.62 122 VAL A N 1
ATOM 977 C CA . VAL A 1 122 ? -12.258 9.545 10.628 1.00 69.62 122 VAL A CA 1
ATOM 978 C C . VAL A 1 122 ? -11.095 10.540 10.747 1.00 69.62 122 VAL A C 1
ATOM 980 O O . VAL A 1 122 ? -10.194 10.350 11.566 1.00 69.62 122 VAL A O 1
ATOM 983 N N . GLN A 1 123 ? -11.113 11.593 9.929 1.00 64.88 123 GLN A N 1
ATOM 984 C CA . GLN A 1 123 ? -10.082 12.627 9.881 1.00 64.88 123 GLN A CA 1
ATOM 985 C C . GLN A 1 123 ? -10.028 13.468 11.166 1.00 64.88 123 GLN A C 1
ATOM 987 O O . GLN A 1 123 ? -8.942 13.787 11.650 1.00 64.88 123 GLN A O 1
ATOM 992 N N . ASP A 1 124 ? -11.188 13.781 11.741 1.00 64.62 124 ASP A N 1
ATOM 993 C CA . ASP A 1 124 ? -11.325 14.640 12.923 1.00 64.62 124 ASP A CA 1
ATOM 994 C C . ASP A 1 124 ? -11.036 13.880 14.217 1.00 64.62 124 ASP A C 1
ATOM 996 O O . ASP A 1 124 ? -10.654 14.472 15.228 1.00 64.62 124 ASP A O 1
ATOM 1000 N N . CYS A 1 125 ? -11.148 12.547 14.191 1.00 60.06 125 CYS A N 1
ATOM 1001 C CA . CYS A 1 125 ? -10.731 11.730 15.321 1.00 60.06 125 CYS A CA 1
ATOM 1002 C C . CYS A 1 125 ? -9.263 11.975 15.679 1.00 60.06 125 CYS A C 1
ATOM 1004 O O . CYS A 1 125 ? -8.937 11.943 16.860 1.00 60.06 125 CYS A O 1
ATOM 1006 N N . MET A 1 126 ? -8.399 12.276 14.700 1.00 55.03 126 MET A N 1
ATOM 1007 C CA . MET A 1 126 ? -6.962 12.462 14.907 1.00 55.03 126 MET A CA 1
ATOM 1008 C C . MET A 1 126 ? -6.604 13.709 15.735 1.00 55.03 126 MET A C 1
ATOM 1010 O O . MET A 1 126 ? -5.669 13.646 16.531 1.00 55.03 126 MET A O 1
ATOM 1014 N N . ASP A 1 127 ? -7.356 14.807 15.593 1.00 50.16 127 ASP A N 1
ATOM 1015 C CA . ASP A 1 127 ? -7.126 16.062 16.330 1.00 50.16 127 ASP A CA 1
ATOM 1016 C C . ASP A 1 127 ? -7.512 15.941 17.825 1.00 50.16 127 ASP A C 1
ATOM 1018 O O . ASP A 1 127 ? -7.063 16.731 18.651 1.00 50.16 127 ASP A O 1
ATOM 1022 N N . LEU A 1 128 ? -8.301 14.923 18.191 1.00 45.72 128 LEU A N 1
ATOM 1023 C CA . LEU A 1 128 ? -8.763 14.672 19.564 1.00 45.72 128 LEU A CA 1
ATOM 1024 C C . LEU A 1 128 ? -7.855 13.698 20.339 1.00 45.72 128 LEU A C 1
ATOM 1026 O O . LEU A 1 128 ? -8.001 13.556 21.550 1.00 45.72 128 LEU A O 1
ATOM 1030 N N . TYR A 1 129 ? -6.905 13.035 19.666 1.00 46.22 129 TYR A N 1
ATOM 1031 C CA . TYR A 1 129 ? -5.933 12.125 20.295 1.00 46.22 129 TYR A CA 1
ATOM 1032 C C . TYR A 1 129 ? -4.811 12.845 21.050 1.00 46.22 129 TYR A C 1
ATOM 1034 O O . TYR A 1 129 ? -4.089 12.213 21.825 1.00 46.22 129 TYR A O 1
ATOM 1042 N N . THR A 1 130 ? -4.653 14.155 20.855 1.00 43.34 130 THR A N 1
ATOM 1043 C CA . THR A 1 130 ? -3.634 14.939 21.559 1.00 43.34 130 THR A CA 1
ATOM 1044 C C . THR A 1 130 ? -4.022 15.292 22.997 1.00 43.34 130 THR A C 1
ATOM 1046 O O . THR A 1 130 ? -3.129 15.612 23.779 1.00 43.34 130 THR A O 1
ATOM 1049 N N . GLU A 1 131 ? -5.299 15.168 23.388 1.00 40.88 131 GLU A N 1
ATOM 1050 C CA . GLU A 1 131 ? -5.729 15.379 24.784 1.00 40.88 131 GLU A CA 1
ATOM 1051 C C . GLU A 1 131 ? -5.400 14.184 25.703 1.00 40.88 131 GLU A C 1
ATOM 1053 O O . GLU A 1 131 ? -5.110 14.391 26.879 1.00 40.88 131 GLU A O 1
ATOM 1058 N N . ASP A 1 132 ? -5.330 12.960 25.159 1.00 35.94 132 ASP A N 1
ATOM 1059 C CA . ASP A 1 132 ? -5.097 11.714 25.920 1.00 35.94 132 ASP A CA 1
ATOM 1060 C C . ASP A 1 132 ? -3.658 11.152 25.796 1.00 35.94 132 ASP A C 1
ATOM 1062 O O . ASP A 1 132 ? -3.360 10.051 26.262 1.00 35.94 132 ASP A O 1
ATOM 1066 N N . GLY A 1 133 ? -2.730 11.890 25.174 1.00 36.31 133 GLY A N 1
ATOM 1067 C CA . GLY A 1 133 ? -1.292 11.579 25.215 1.00 36.31 133 GLY A CA 1
ATOM 1068 C C . GLY A 1 133 ? -0.802 10.407 24.346 1.00 36.31 133 GLY A C 1
ATOM 1069 O O . GLY A 1 133 ? 0.350 9.996 24.492 1.00 36.31 133 GLY A O 1
ATOM 1070 N N . ILE A 1 134 ? -1.607 9.883 23.413 1.00 40.00 134 ILE A N 1
ATOM 1071 C CA . ILE A 1 134 ? -1.212 8.770 22.527 1.00 40.00 134 ILE A CA 1
ATOM 1072 C C . ILE A 1 134 ? -1.079 9.274 21.085 1.00 40.00 134 ILE A C 1
ATOM 1074 O O . ILE A 1 134 ? -2.059 9.648 20.444 1.00 40.00 134 ILE A O 1
ATOM 1078 N N . LYS A 1 135 ? 0.157 9.291 20.568 1.00 41.28 135 LYS A N 1
ATOM 1079 C CA . LYS A 1 135 ? 0.492 9.830 19.242 1.00 41.28 135 LYS A CA 1
ATOM 1080 C C . LYS A 1 135 ? 0.251 8.775 18.148 1.00 41.28 135 LYS A C 1
ATOM 1082 O O . LYS A 1 135 ? 0.761 7.668 18.272 1.00 41.28 135 LYS A O 1
ATOM 1087 N N . PRO A 1 136 ? -0.466 9.095 17.060 1.00 39.25 136 PRO A N 1
ATOM 1088 C CA . PRO A 1 136 ? -0.510 8.234 15.877 1.00 39.25 136 PRO A CA 1
ATOM 1089 C C . PRO A 1 136 ? 0.880 8.104 15.243 1.00 39.25 136 PRO A C 1
ATOM 1091 O O . PRO A 1 136 ? 1.671 9.055 15.295 1.00 39.25 136 PRO A O 1
ATOM 1094 N N . ILE A 1 137 ? 1.156 6.949 14.621 1.00 43.34 137 ILE A N 1
ATOM 1095 C CA . ILE A 1 137 ? 2.381 6.731 13.841 1.00 43.34 137 ILE A CA 1
ATOM 1096 C C . ILE A 1 137 ? 2.363 7.750 12.709 1.00 43.34 137 ILE A C 1
ATOM 1098 O O . ILE A 1 137 ? 1.598 7.629 11.755 1.00 43.34 137 ILE A O 1
ATOM 1102 N N . ARG A 1 138 ? 3.191 8.780 12.847 1.00 45.59 138 ARG A N 1
ATOM 1103 C CA . ARG A 1 138 ? 3.512 9.696 11.759 1.00 45.59 138 ARG A CA 1
ATOM 1104 C C . ARG A 1 138 ? 4.636 9.049 10.979 1.00 45.59 138 ARG A C 1
ATOM 1106 O O . ARG A 1 138 ? 5.557 8.516 11.604 1.00 45.59 138 ARG A O 1
ATOM 1113 N N . ILE A 1 139 ? 4.612 9.142 9.654 1.00 39.16 139 ILE A N 1
ATOM 1114 C CA . ILE A 1 139 ? 5.810 8.908 8.857 1.00 39.16 139 ILE A CA 1
ATOM 1115 C C . ILE A 1 139 ? 6.847 9.929 9.329 1.00 39.16 139 ILE A C 1
ATOM 1117 O O . ILE A 1 139 ? 6.937 11.065 8.864 1.00 39.16 139 ILE A O 1
ATOM 1121 N N . SER A 1 140 ? 7.661 9.523 10.295 1.00 36.72 140 SER A N 1
ATOM 1122 C CA . SER A 1 140 ? 8.930 10.150 10.569 1.00 36.72 140 SER A CA 1
ATOM 1123 C C . SER A 1 140 ? 9.802 9.816 9.361 1.00 36.72 140 SER A C 1
ATOM 1125 O O . SER A 1 140 ? 10.565 8.850 9.374 1.00 36.72 140 SER A O 1
ATOM 1127 N N . LEU A 1 141 ? 9.668 10.612 8.290 1.00 38.69 141 LEU A N 1
ATOM 1128 C CA . LEU A 1 141 ? 10.587 10.651 7.141 1.00 38.69 141 LEU A CA 1
ATOM 1129 C C . LEU A 1 141 ? 12.057 10.727 7.614 1.00 38.69 141 LEU A C 1
ATOM 1131 O O . LEU A 1 141 ? 12.978 10.327 6.910 1.00 38.69 141 LEU A O 1
ATOM 1135 N N . THR A 1 142 ? 12.274 11.154 8.859 1.00 37.06 142 THR A N 1
ATOM 1136 C CA . THR A 1 142 ? 13.547 11.196 9.577 1.00 37.06 142 THR A CA 1
ATOM 1137 C C . THR A 1 142 ? 14.203 9.841 9.878 1.00 37.06 142 THR A C 1
ATOM 1139 O O . THR A 1 142 ? 15.356 9.846 10.299 1.00 37.06 142 THR A O 1
ATOM 1142 N N . GLN A 1 143 ? 13.568 8.685 9.636 1.00 38.84 143 GLN A N 1
ATOM 1143 C CA . GLN A 1 143 ? 14.248 7.381 9.790 1.00 38.84 143 GLN A CA 1
ATOM 1144 C C . GLN A 1 143 ? 15.110 6.979 8.582 1.00 38.84 143 GLN A C 1
ATOM 1146 O O . GLN A 1 143 ? 15.883 6.024 8.652 1.00 38.84 143 GLN A O 1
ATOM 1151 N N . ASN A 1 144 ? 15.043 7.730 7.482 1.00 37.84 144 ASN A N 1
ATOM 1152 C CA . ASN A 1 144 ? 15.913 7.539 6.333 1.00 37.84 144 ASN A CA 1
ATOM 1153 C C . ASN A 1 144 ? 17.104 8.502 6.415 1.00 37.84 144 ASN A C 1
ATOM 1155 O O . ASN A 1 144 ? 16.944 9.710 6.253 1.00 37.84 144 ASN A O 1
ATOM 1159 N N . GLY A 1 145 ? 18.319 7.972 6.611 1.00 36.81 145 GLY A N 1
ATOM 1160 C CA . GLY A 1 145 ? 19.550 8.768 6.758 1.00 36.81 145 GLY A CA 1
ATOM 1161 C C . GLY A 1 145 ? 19.799 9.804 5.650 1.00 36.81 145 GLY A C 1
ATOM 1162 O O . GLY A 1 145 ? 20.508 10.773 5.870 1.00 36.81 145 GLY A O 1
ATOM 1163 N N . THR A 1 146 ? 19.174 9.663 4.480 1.00 35.34 146 THR A N 1
ATOM 1164 C CA . THR A 1 146 ? 19.294 10.597 3.350 1.00 35.34 146 THR A CA 1
ATOM 1165 C C . THR A 1 146 ? 18.475 11.886 3.522 1.00 35.34 146 THR A C 1
ATOM 1167 O O . THR A 1 146 ? 18.936 12.945 3.102 1.00 35.34 146 THR A O 1
ATOM 1170 N N . ASP A 1 147 ? 17.312 11.838 4.182 1.00 51.91 147 ASP A N 1
ATOM 1171 C CA . ASP A 1 147 ? 16.491 13.033 4.441 1.00 51.91 147 ASP A CA 1
ATOM 1172 C C . ASP A 1 147 ? 17.039 13.820 5.633 1.00 51.91 147 ASP A C 1
ATOM 1174 O O . ASP A 1 147 ? 17.087 15.046 5.599 1.00 51.91 147 ASP A O 1
ATOM 1178 N N . ALA A 1 148 ? 17.570 13.124 6.643 1.00 54.94 148 ALA A N 1
ATOM 1179 C CA . ALA A 1 148 ? 18.321 13.752 7.725 1.00 54.94 148 ALA A CA 1
ATOM 1180 C C . ALA A 1 148 ? 19.609 14.427 7.220 1.00 54.94 148 ALA A C 1
ATOM 1182 O O . ALA A 1 148 ? 19.965 15.482 7.732 1.00 54.94 148 ALA A O 1
ATOM 1183 N N . VAL A 1 149 ? 20.292 13.859 6.215 1.00 57.56 149 VAL A N 1
ATOM 1184 C CA . VAL A 1 149 ? 21.465 14.487 5.579 1.00 57.56 149 VAL A CA 1
ATOM 1185 C C . VAL A 1 149 ? 21.063 15.748 4.819 1.00 57.56 149 VAL A C 1
ATOM 1187 O O . VAL A 1 149 ? 21.655 16.790 5.070 1.00 57.56 149 VAL A O 1
ATOM 1190 N N . LYS A 1 150 ? 20.009 15.709 3.994 1.00 65.50 150 LYS A N 1
ATOM 1191 C CA . LYS A 1 150 ? 19.510 16.905 3.291 1.00 65.50 150 LYS A CA 1
ATOM 1192 C C . LYS A 1 150 ? 19.000 17.983 4.243 1.00 65.50 150 LYS A C 1
ATOM 1194 O O . LYS A 1 150 ? 19.347 19.146 4.091 1.00 65.50 150 LYS A O 1
ATOM 1199 N N . LEU A 1 151 ? 18.207 17.617 5.252 1.00 67.62 151 LEU A N 1
ATOM 1200 C CA . LEU A 1 151 ? 17.748 18.563 6.272 1.00 67.62 151 LEU A CA 1
ATOM 1201 C C . LEU A 1 151 ? 18.926 19.140 7.054 1.00 67.62 151 LEU A C 1
ATOM 1203 O O . LEU A 1 151 ? 18.902 20.314 7.399 1.00 67.62 151 LEU A O 1
ATOM 1207 N N . ARG A 1 152 ? 19.973 18.347 7.305 1.00 73.94 152 ARG A N 1
ATOM 1208 C CA . ARG A 1 152 ? 21.201 18.809 7.960 1.00 73.94 152 ARG A CA 1
ATOM 1209 C C . ARG A 1 152 ? 22.026 19.724 7.065 1.00 73.94 152 ARG A C 1
ATOM 1211 O O . ARG A 1 152 ? 22.586 20.682 7.576 1.00 73.94 152 ARG A O 1
ATOM 1218 N N . GLU A 1 153 ? 22.088 19.471 5.764 1.00 73.31 153 GLU A N 1
ATOM 1219 C CA . GLU A 1 153 ? 22.706 20.373 4.785 1.00 73.31 153 GLU A CA 1
ATOM 1220 C C . GLU A 1 153 ? 21.947 21.699 4.705 1.00 73.31 153 GLU A C 1
ATOM 1222 O O . GLU A 1 153 ? 22.564 22.755 4.812 1.00 73.31 153 GLU A O 1
ATOM 1227 N N . ILE A 1 154 ? 20.612 21.656 4.626 1.00 74.50 154 ILE A N 1
ATOM 1228 C CA . ILE A 1 154 ? 19.761 22.853 4.648 1.00 74.50 154 ILE A CA 1
ATOM 1229 C C . ILE A 1 154 ? 19.956 23.607 5.969 1.00 74.50 154 ILE A C 1
ATOM 1231 O O . ILE A 1 154 ? 20.193 24.811 5.955 1.00 74.50 154 ILE A O 1
ATOM 1235 N N . PHE A 1 155 ? 19.943 22.912 7.108 1.00 77.62 155 PHE A N 1
ATOM 1236 C CA . PHE A 1 155 ? 20.168 23.521 8.418 1.00 77.62 155 PHE A CA 1
ATOM 1237 C C . PHE A 1 155 ? 21.548 24.175 8.525 1.00 77.62 155 PHE A C 1
ATOM 1239 O O . PHE A 1 155 ? 21.635 25.334 8.911 1.00 77.62 155 PHE A O 1
ATOM 1246 N N . ARG A 1 156 ? 22.618 23.486 8.106 1.00 80.50 156 ARG A N 1
ATOM 1247 C CA . ARG A 1 156 ? 23.981 24.046 8.065 1.00 80.50 156 ARG A CA 1
ATOM 1248 C C . ARG A 1 156 ? 24.102 25.231 7.114 1.00 80.50 156 ARG A C 1
ATOM 1250 O O . ARG A 1 156 ? 24.875 26.138 7.384 1.00 80.50 156 ARG A O 1
ATOM 1257 N N . SER A 1 157 ? 23.349 25.239 6.013 1.00 78.19 157 SER A N 1
ATOM 1258 C CA . SER A 1 157 ? 23.348 26.377 5.087 1.00 78.19 157 SER A CA 1
ATOM 1259 C C . SER A 1 157 ? 22.739 27.642 5.703 1.00 78.19 157 SER A C 1
ATOM 1261 O O . SER A 1 157 ? 23.072 28.743 5.277 1.00 78.19 157 SER A O 1
ATOM 1263 N N . MET A 1 158 ? 21.878 27.488 6.715 1.00 80.12 158 MET A N 1
ATOM 1264 C CA . MET A 1 158 ? 21.268 28.592 7.461 1.00 80.12 158 MET A CA 1
ATOM 1265 C C . MET A 1 158 ? 22.064 28.948 8.721 1.00 80.12 158 MET A C 1
ATOM 1267 O O . MET A 1 158 ? 22.180 30.120 9.067 1.00 80.12 158 MET A O 1
ATOM 1271 N N . ASP A 1 159 ? 22.645 27.955 9.396 1.00 82.50 159 ASP A N 1
ATOM 1272 C CA . ASP A 1 159 ? 23.493 28.142 10.574 1.00 82.50 159 ASP A CA 1
ATOM 1273 C C . ASP A 1 159 ? 24.943 28.466 10.179 1.00 82.50 159 ASP A C 1
ATOM 1275 O O . ASP A 1 159 ? 25.888 27.752 10.507 1.00 82.50 159 ASP A O 1
ATOM 1279 N N . VAL A 1 160 ? 25.119 29.570 9.447 1.00 77.75 160 VAL A N 1
ATOM 1280 C CA . VAL A 1 160 ? 26.420 30.014 8.905 1.00 77.75 160 VAL A CA 1
ATOM 1281 C C . VAL A 1 160 ? 27.469 30.228 10.008 1.00 77.75 160 VAL A C 1
ATOM 1283 O O . VAL A 1 160 ? 28.667 30.121 9.755 1.00 77.75 160 VAL A O 1
ATOM 1286 N N . ASN A 1 161 ? 27.021 30.505 11.235 1.00 80.12 161 ASN A N 1
ATOM 1287 C CA . ASN A 1 161 ? 27.876 30.775 12.389 1.00 80.12 161 ASN A CA 1
ATOM 1288 C C . ASN A 1 161 ? 28.119 29.543 13.281 1.00 80.12 161 ASN A C 1
ATOM 1290 O O . ASN A 1 161 ? 28.713 29.706 14.345 1.00 80.12 161 ASN A O 1
ATOM 1294 N N . ASP A 1 162 ? 27.640 28.353 12.891 1.00 78.00 162 ASP A N 1
ATOM 1295 C CA . ASP A 1 162 ? 27.707 27.108 13.683 1.00 78.00 162 ASP A CA 1
ATOM 1296 C C . ASP A 1 162 ? 27.192 27.292 15.126 1.00 78.00 162 ASP A C 1
ATOM 1298 O O . ASP A 1 162 ? 27.725 26.773 16.106 1.00 78.00 162 ASP A O 1
ATOM 1302 N N . SER A 1 163 ? 26.146 28.109 15.263 1.00 81.38 163 SER A N 1
ATOM 1303 C CA . SER A 1 163 ? 25.525 28.471 16.537 1.00 81.38 163 SER A CA 1
ATOM 1304 C C . SER A 1 163 ? 24.612 27.373 17.090 1.00 81.38 163 SER A C 1
ATOM 1306 O O . SER A 1 163 ? 24.111 27.484 18.209 1.00 81.38 163 SER A O 1
ATOM 1308 N N . GLY A 1 164 ? 24.348 26.332 16.299 1.00 79.06 164 GLY A N 1
ATOM 1309 C CA . GLY A 1 164 ? 23.425 25.245 16.599 1.00 79.06 164 GLY A CA 1
ATOM 1310 C C . GLY A 1 164 ? 21.949 25.626 16.468 1.00 79.06 164 GLY A C 1
ATOM 1311 O O . GLY A 1 164 ? 21.085 24.791 16.748 1.00 79.06 164 GLY A O 1
ATOM 1312 N N . THR A 1 165 ? 21.633 26.862 16.055 1.00 81.69 165 THR A N 1
ATOM 1313 C CA . THR A 1 165 ? 20.259 27.379 15.976 1.00 81.69 165 THR A CA 1
ATOM 1314 C C . THR A 1 165 ? 20.038 28.288 14.766 1.00 81.69 165 THR A C 1
ATOM 1316 O O . THR A 1 165 ? 20.908 29.055 14.368 1.00 81.69 165 THR A O 1
ATOM 1319 N N . VAL A 1 166 ? 18.832 28.259 14.202 1.00 82.38 166 VAL A N 1
ATOM 1320 C CA . VAL A 1 166 ? 18.425 29.083 13.048 1.00 82.38 166 VAL A CA 1
ATOM 1321 C C . VAL A 1 166 ? 17.142 29.831 13.376 1.00 82.38 166 VAL A C 1
ATOM 1323 O O . VAL A 1 166 ? 16.369 29.373 14.218 1.00 82.38 166 VAL A O 1
ATOM 1326 N N . LYS A 1 167 ? 16.880 30.975 12.739 1.00 83.25 167 LYS A N 1
ATOM 1327 C CA . LYS A 1 167 ? 15.607 31.673 12.966 1.00 83.25 167 LYS A CA 1
ATOM 1328 C C . LYS A 1 167 ? 14.449 30.869 12.383 1.00 83.25 167 LYS A C 1
ATOM 1330 O O . LYS A 1 167 ? 14.553 30.333 11.282 1.00 83.25 167 LYS A O 1
ATOM 1335 N N . LEU A 1 168 ? 13.338 30.810 13.111 1.00 77.50 168 LEU A N 1
ATOM 1336 C CA . LEU A 1 168 ? 12.147 30.047 12.740 1.00 77.50 168 LEU A CA 1
ATOM 1337 C C . LEU A 1 168 ? 11.560 30.503 11.395 1.00 77.50 168 LEU A C 1
ATOM 1339 O O . LEU A 1 168 ? 11.188 29.665 10.576 1.00 77.50 168 LEU A O 1
ATOM 1343 N N . GLU A 1 169 ? 11.503 31.814 11.156 1.00 68.88 169 GLU A N 1
ATOM 1344 C CA . GLU A 1 169 ? 10.993 32.392 9.907 1.00 68.88 169 GLU A CA 1
ATOM 1345 C C . GLU A 1 169 ? 11.870 32.015 8.702 1.00 68.88 169 GLU A C 1
ATOM 1347 O O . GLU A 1 169 ? 11.371 31.523 7.689 1.00 68.88 169 GLU A O 1
ATOM 1352 N N . GLU A 1 170 ? 13.190 32.152 8.836 1.00 73.94 170 GLU A N 1
ATOM 1353 C CA . GLU A 1 170 ? 14.164 31.784 7.799 1.00 73.94 170 GLU A CA 1
ATOM 1354 C C . GLU A 1 170 ? 14.126 30.272 7.516 1.00 73.94 170 GLU A C 1
ATOM 1356 O O . GLU A 1 170 ? 14.075 29.849 6.360 1.00 73.94 170 GLU A O 1
ATOM 1361 N N . ALA A 1 171 ? 14.052 29.454 8.571 1.00 74.00 171 ALA A N 1
ATOM 1362 C CA . ALA A 1 171 ? 13.888 28.008 8.472 1.00 74.00 171 ALA A CA 1
ATOM 1363 C C . ALA A 1 171 ? 12.610 27.605 7.732 1.00 74.00 171 ALA A C 1
ATOM 1365 O O . ALA A 1 171 ? 12.628 26.693 6.903 1.00 74.00 171 ALA A O 1
ATOM 1366 N N . TRP A 1 172 ? 11.503 28.290 8.011 1.00 68.56 172 TRP A N 1
ATOM 1367 C CA . TRP A 1 172 ? 10.231 28.055 7.344 1.00 68.56 172 TRP A CA 1
ATOM 1368 C C . TRP A 1 172 ? 10.307 28.393 5.852 1.00 68.56 172 TRP A C 1
ATOM 1370 O O . TRP A 1 172 ? 9.951 27.562 5.014 1.00 68.56 172 TRP A O 1
ATOM 1380 N N . MET A 1 173 ? 10.849 29.564 5.509 1.00 67.31 173 MET A N 1
ATOM 1381 C CA . MET A 1 173 ? 11.039 29.991 4.119 1.00 67.31 173 MET A CA 1
ATOM 1382 C C . MET A 1 173 ? 11.950 29.034 3.339 1.00 67.31 173 MET A C 1
ATOM 1384 O O . MET A 1 173 ? 11.652 28.672 2.200 1.00 67.31 173 MET A O 1
ATOM 1388 N N . MET A 1 174 ? 13.026 28.552 3.961 1.00 67.44 174 MET A N 1
ATOM 1389 C CA . MET A 1 174 ? 13.953 27.607 3.334 1.00 67.44 174 MET A CA 1
ATOM 1390 C C . MET A 1 174 ? 13.357 26.211 3.139 1.00 67.44 174 MET A C 1
ATOM 1392 O O . MET A 1 174 ? 13.645 25.554 2.134 1.00 67.44 174 MET A O 1
ATOM 1396 N N . LEU A 1 175 ? 12.497 25.751 4.050 1.00 66.69 175 LEU A N 1
ATOM 1397 C CA . LEU A 1 175 ? 11.738 24.513 3.857 1.00 66.69 175 LEU A CA 1
ATOM 1398 C C . LEU A 1 175 ? 10.729 24.642 2.709 1.00 66.69 175 LEU A C 1
ATOM 1400 O O . LEU A 1 175 ? 10.573 23.695 1.933 1.00 66.69 175 LEU A O 1
ATOM 1404 N N . GLN A 1 176 ? 10.089 25.806 2.561 1.00 59.06 176 GLN A N 1
ATOM 1405 C CA . GLN A 1 176 ? 9.183 26.087 1.444 1.00 59.06 176 GLN A CA 1
ATOM 1406 C C . GLN A 1 176 ? 9.910 26.168 0.093 1.00 59.06 176 GLN A C 1
ATOM 1408 O O . GLN A 1 176 ? 9.395 25.669 -0.900 1.00 59.06 176 GLN A O 1
ATOM 1413 N N . ALA A 1 177 ? 11.111 26.748 0.041 1.00 57.84 177 ALA A N 1
ATOM 1414 C CA . ALA A 1 177 ? 11.875 26.875 -1.202 1.00 57.84 177 ALA A CA 1
ATOM 1415 C C . ALA A 1 177 ? 12.430 25.530 -1.717 1.00 57.84 177 ALA A C 1
ATOM 1417 O O . ALA A 1 177 ? 12.513 25.313 -2.925 1.00 57.84 177 ALA A O 1
ATOM 1418 N N . ASN A 1 178 ? 12.790 24.610 -0.813 1.00 52.69 178 ASN A N 1
ATOM 1419 C CA . ASN A 1 178 ? 13.409 23.321 -1.161 1.00 52.69 178 ASN A CA 1
ATOM 1420 C C . ASN A 1 178 ? 12.412 22.172 -1.384 1.00 52.69 178 ASN A C 1
ATOM 1422 O O . ASN A 1 178 ? 12.779 21.125 -1.920 1.00 52.69 178 ASN A O 1
ATOM 1426 N N . THR A 1 179 ? 11.147 22.341 -1.000 1.00 52.34 179 THR A N 1
ATOM 1427 C CA . THR A 1 179 ? 10.068 21.403 -1.329 1.00 52.34 179 THR A CA 1
ATOM 1428 C C . THR A 1 179 ? 9.096 22.134 -2.235 1.00 52.34 179 THR A C 1
ATOM 1430 O O . THR A 1 179 ? 8.498 23.087 -1.777 1.00 52.34 179 THR A O 1
ATOM 1433 N N . MET A 1 180 ? 8.923 21.747 -3.508 1.00 37.88 180 MET A N 1
ATOM 1434 C CA . MET A 1 180 ? 8.028 22.475 -4.430 1.00 37.88 180 MET A CA 1
ATOM 1435 C C . MET A 1 180 ? 6.623 22.660 -3.811 1.00 37.88 180 MET A C 1
ATOM 1437 O O . MET A 1 180 ? 5.805 21.733 -3.749 1.00 37.88 180 MET A O 1
ATOM 1441 N N . CYS A 1 181 ? 6.383 23.853 -3.272 1.00 38.69 181 CYS A N 1
ATOM 1442 C CA . CYS A 1 181 ? 5.219 24.264 -2.502 1.00 38.69 181 CYS A CA 1
ATOM 1443 C C . CYS A 1 181 ? 4.931 25.701 -2.930 1.00 38.69 181 CYS A C 1
ATOM 1445 O O . CYS A 1 181 ? 5.718 26.598 -2.644 1.00 38.69 181 CYS A O 1
ATOM 1447 N N . ASN A 1 182 ? 3.825 25.923 -3.634 1.00 35.19 182 ASN A N 1
ATOM 1448 C CA . ASN A 1 182 ? 3.368 27.278 -3.904 1.00 35.19 182 ASN A CA 1
ATOM 1449 C C . ASN A 1 182 ? 2.461 27.747 -2.756 1.00 35.19 182 ASN A C 1
ATOM 1451 O O . ASN A 1 182 ? 1.508 27.057 -2.400 1.00 35.19 182 ASN A O 1
ATOM 1455 N N . ASN A 1 183 ? 2.756 28.958 -2.276 1.00 43.88 183 ASN A N 1
ATOM 1456 C CA . ASN A 1 183 ? 1.853 29.951 -1.681 1.00 43.88 183 ASN A CA 1
ATOM 1457 C C . ASN A 1 183 ? 1.163 29.629 -0.338 1.00 43.88 183 ASN A C 1
ATOM 1459 O O . ASN A 1 183 ? -0.054 29.477 -0.288 1.00 43.88 183 ASN A O 1
ATOM 1463 N N . LEU A 1 184 ? 1.914 29.677 0.769 1.00 42.22 184 LEU A N 1
ATOM 1464 C CA . LEU A 1 184 ? 1.374 29.922 2.120 1.00 42.22 184 LEU A CA 1
ATOM 1465 C C . LEU A 1 184 ? 2.184 31.037 2.794 1.00 42.22 184 LEU A C 1
ATOM 1467 O O . LEU A 1 184 ? 3.406 30.913 2.897 1.00 42.22 184 LEU A O 1
ATOM 1471 N N . SER A 1 185 ? 1.523 32.109 3.248 1.00 50.09 185 SER A N 1
ATOM 1472 C CA . SER A 1 185 ? 2.206 33.241 3.887 1.00 50.09 185 SER A CA 1
ATOM 1473 C C . SER A 1 185 ? 2.565 32.930 5.346 1.00 50.09 185 SER A C 1
ATOM 1475 O O . SER A 1 185 ? 1.850 32.202 6.036 1.00 50.09 185 SER A O 1
ATOM 1477 N N . PHE A 1 186 ? 3.669 33.496 5.844 1.00 49.34 186 PHE A N 1
ATOM 1478 C CA . PHE A 1 186 ? 4.074 33.389 7.255 1.00 49.34 186 PHE A CA 1
ATOM 1479 C C . PHE A 1 186 ? 2.975 33.896 8.213 1.00 49.34 186 PHE A C 1
ATOM 1481 O O . PHE A 1 186 ? 2.779 33.354 9.301 1.00 49.34 186 PHE A O 1
ATOM 1488 N N . SER A 1 187 ? 2.179 34.870 7.761 1.00 47.22 187 SER A N 1
ATOM 1489 C CA . SER A 1 187 ? 1.036 35.421 8.489 1.00 47.22 187 SER A CA 1
ATOM 1490 C C . SER A 1 187 ? -0.108 34.417 8.684 1.00 47.22 187 SER A C 1
ATOM 1492 O O . SER A 1 187 ? -0.769 34.470 9.714 1.00 47.22 187 SER A O 1
ATOM 1494 N N . ASP A 1 188 ? -0.325 33.462 7.775 1.00 49.66 188 ASP A N 1
ATOM 1495 C CA . ASP A 1 188 ? -1.380 32.441 7.918 1.00 49.66 188 ASP A CA 1
ATOM 1496 C C . ASP A 1 188 ? -1.034 31.389 8.987 1.00 49.66 188 ASP A C 1
ATOM 1498 O O . ASP A 1 188 ? -1.913 30.887 9.691 1.00 49.66 188 ASP A O 1
ATOM 1502 N N . LEU A 1 189 ? 0.261 31.104 9.165 1.00 50.59 189 LEU A N 1
ATOM 1503 C CA . LEU A 1 189 ? 0.778 30.243 10.234 1.00 50.59 189 LEU A CA 1
ATOM 1504 C C . LEU A 1 189 ? 0.613 30.895 11.614 1.00 50.59 189 LEU A C 1
ATOM 1506 O O . LEU A 1 189 ? 0.289 30.210 12.586 1.00 50.59 189 LEU A O 1
ATOM 1510 N N . LEU A 1 190 ? 0.791 32.218 11.684 1.00 47.53 190 LEU A N 1
ATOM 1511 C CA . LEU A 1 190 ? 0.535 33.009 12.887 1.00 47.53 190 LEU A CA 1
ATOM 1512 C C . LEU A 1 190 ? -0.973 33.186 13.139 1.00 47.53 190 LEU A C 1
ATOM 1514 O O . LEU A 1 190 ? -1.412 33.012 14.266 1.00 47.53 190 LEU A O 1
ATOM 1518 N N . ASN A 1 191 ? -1.804 33.424 12.119 1.00 42.88 191 ASN A N 1
ATOM 1519 C CA . ASN A 1 191 ? -3.255 33.634 12.271 1.00 42.88 191 ASN A CA 1
ATOM 1520 C C . ASN A 1 191 ? -4.038 32.375 12.686 1.00 42.88 191 ASN A C 1
ATOM 1522 O O . ASN A 1 191 ? -5.102 32.486 13.311 1.00 42.88 191 ASN A O 1
ATOM 1526 N N . ALA A 1 192 ? -3.483 31.181 12.448 1.00 40.69 192 ALA A N 1
ATOM 1527 C CA . ALA A 1 192 ? -3.942 29.935 13.066 1.00 40.69 192 ALA A CA 1
ATOM 1528 C C . ALA A 1 192 ? -3.903 29.965 14.618 1.00 40.69 192 ALA A C 1
ATOM 1530 O O . ALA A 1 192 ? -4.430 29.057 15.255 1.00 40.69 192 ALA A O 1
ATOM 1531 N N . GLN A 1 193 ? -3.340 31.013 15.241 1.00 37.78 193 GLN A N 1
ATOM 1532 C CA . GLN A 1 193 ? -3.433 31.310 16.678 1.00 37.78 193 GLN A CA 1
ATOM 1533 C C . GLN A 1 193 ? -4.855 31.624 17.178 1.00 37.78 193 GLN A C 1
ATOM 1535 O O . GLN A 1 193 ? -5.101 31.471 18.374 1.00 37.78 193 GLN A O 1
ATOM 1540 N N . SER A 1 194 ? -5.786 32.071 16.321 1.00 33.34 194 SER A N 1
ATOM 1541 C CA . SER A 1 194 ? -7.079 32.623 16.780 1.00 33.34 194 SER A CA 1
ATOM 1542 C C . SER A 1 194 ? -8.238 31.621 16.893 1.00 33.34 194 SER A C 1
ATOM 1544 O O . SER A 1 194 ? -9.175 31.888 17.640 1.00 33.34 194 SER A O 1
ATOM 1546 N N . VAL A 1 195 ? -8.184 30.466 16.212 1.00 35.62 195 VAL A N 1
ATOM 1547 C CA . VAL A 1 195 ? -9.304 29.491 16.195 1.00 35.62 195 VAL A CA 1
ATOM 1548 C C . VAL A 1 195 ? -9.010 28.203 16.970 1.00 35.62 195 VAL A C 1
ATOM 1550 O O . VAL A 1 195 ? -9.928 27.485 17.339 1.00 35.62 195 VAL A O 1
ATOM 1553 N N . ASN A 1 196 ? -7.763 27.924 17.324 1.00 38.41 196 ASN A N 1
ATOM 1554 C CA . ASN A 1 196 ? -7.432 26.966 18.376 1.00 38.41 196 ASN A CA 1
ATOM 1555 C C . ASN A 1 196 ? -5.964 27.166 18.724 1.00 38.41 196 ASN A C 1
ATOM 1557 O O . ASN A 1 196 ? -5.153 27.372 17.827 1.00 38.41 196 ASN A O 1
ATOM 1561 N N . LYS A 1 197 ? -5.614 27.133 20.015 1.00 38.81 197 LYS A N 1
ATOM 1562 C CA . LYS A 1 197 ? -4.231 27.290 20.495 1.00 38.81 197 LYS A CA 1
ATOM 1563 C C . LYS A 1 197 ? -3.305 26.332 19.736 1.00 38.81 197 LYS A C 1
ATOM 1565 O O . LYS A 1 197 ? -3.225 25.159 20.079 1.00 38.81 197 LYS A O 1
ATOM 1570 N N . SER A 1 198 ? -2.620 26.843 18.716 1.00 43.53 198 SER A N 1
ATOM 1571 C CA . SER A 1 198 ? -1.691 26.095 17.875 1.00 43.53 198 SER A CA 1
ATOM 1572 C C . SER A 1 198 ? -0.659 25.358 18.740 1.00 43.53 198 SER A C 1
ATOM 1574 O O . SER A 1 198 ? 0.190 25.969 19.391 1.00 43.53 198 SER A O 1
ATOM 1576 N N . GLU A 1 199 ? -0.723 24.024 18.747 1.00 46.38 199 GLU A N 1
ATOM 1577 C CA . GLU A 1 199 ? 0.202 23.117 19.449 1.00 46.38 199 GLU A CA 1
ATOM 1578 C C . GLU A 1 199 ? 1.666 23.256 18.997 1.00 46.38 199 GLU A C 1
ATOM 1580 O O . GLU A 1 199 ? 2.564 22.695 19.628 1.00 46.38 199 GLU A O 1
ATOM 1585 N N . ILE A 1 200 ? 1.925 24.002 17.914 1.00 42.59 200 ILE A N 1
ATOM 1586 C CA . ILE A 1 200 ? 3.271 24.355 17.447 1.00 42.59 200 ILE A CA 1
ATOM 1587 C C . ILE A 1 200 ? 4.036 25.050 18.575 1.00 42.59 200 ILE A C 1
ATOM 1589 O O . ILE A 1 200 ? 5.148 24.644 18.890 1.00 42.59 200 ILE A O 1
ATOM 1593 N N . TYR A 1 201 ? 3.400 26.015 19.244 1.00 43.44 201 TYR A N 1
ATOM 1594 C CA . TYR A 1 201 ? 4.022 26.762 20.334 1.00 43.44 201 TYR A CA 1
ATOM 1595 C C . TYR A 1 201 ? 4.100 25.951 21.627 1.00 43.44 201 TYR A C 1
ATOM 1597 O O . TYR A 1 201 ? 5.120 25.993 22.295 1.00 43.44 201 TYR A O 1
ATOM 1605 N N . LYS A 1 202 ? 3.087 25.143 21.964 1.00 41.84 202 LYS A N 1
ATOM 1606 C CA . LYS A 1 202 ? 3.128 24.325 23.191 1.00 41.84 202 LYS A CA 1
ATOM 1607 C C . LYS A 1 202 ? 4.234 23.265 23.164 1.00 41.84 202 LYS A C 1
ATOM 1609 O O . LYS A 1 202 ? 4.960 23.140 24.139 1.00 41.84 202 LYS A O 1
ATOM 1614 N N . THR A 1 203 ? 4.413 22.558 22.042 1.00 45.59 203 THR A N 1
ATOM 1615 C CA . THR A 1 203 ? 5.507 21.567 21.912 1.00 45.59 203 THR A CA 1
ATOM 1616 C C . THR A 1 203 ? 6.905 22.179 21.826 1.00 45.59 203 THR A C 1
ATOM 1618 O O . THR A 1 203 ? 7.864 21.493 22.150 1.00 45.59 203 THR A O 1
ATOM 1621 N N . LEU A 1 204 ? 7.036 23.444 21.416 1.00 44.59 204 LEU A N 1
ATOM 1622 C CA . LEU A 1 204 ? 8.313 24.168 21.442 1.00 44.59 204 LEU A CA 1
ATOM 1623 C C . LEU A 1 204 ? 8.605 24.812 22.812 1.00 44.59 204 LEU A C 1
ATOM 1625 O O . LEU A 1 204 ? 9.758 25.122 23.083 1.00 44.59 204 LEU A O 1
ATOM 1629 N N . ILE A 1 205 ? 7.584 25.001 23.659 1.00 47.91 205 ILE A N 1
ATOM 1630 C CA . ILE A 1 205 ? 7.678 25.676 24.967 1.00 47.91 205 ILE A CA 1
ATOM 1631 C C . ILE A 1 205 ? 7.860 24.690 26.140 1.00 47.91 205 ILE A C 1
ATOM 1633 O O . ILE A 1 205 ? 8.477 25.061 27.138 1.00 47.91 205 ILE A O 1
ATOM 1637 N N . ASP A 1 206 ? 7.380 23.443 26.043 1.00 44.91 206 ASP A N 1
ATOM 1638 C CA . ASP A 1 206 ? 7.435 22.481 27.166 1.00 44.91 206 ASP A CA 1
ATOM 1639 C C . ASP A 1 206 ? 8.831 21.879 27.444 1.00 44.91 206 ASP A C 1
ATOM 1641 O O . ASP A 1 206 ? 9.059 21.393 28.549 1.00 44.91 206 ASP A O 1
ATOM 1645 N N . ASP A 1 207 ? 9.792 21.977 26.513 1.00 38.03 207 ASP A N 1
ATOM 1646 C CA . ASP A 1 207 ? 11.195 21.557 26.738 1.00 38.03 207 ASP A CA 1
ATOM 1647 C C . ASP A 1 207 ? 12.072 22.653 27.386 1.00 38.03 207 ASP A C 1
ATOM 1649 O O . ASP A 1 207 ? 13.295 22.531 27.484 1.00 38.03 207 ASP A O 1
ATOM 1653 N N . GLY A 1 208 ? 11.435 23.702 27.912 1.00 44.69 208 GLY A N 1
ATOM 1654 C CA . GLY A 1 208 ? 12.075 24.735 28.713 1.00 44.69 208 GLY A CA 1
ATOM 1655 C C . GLY A 1 208 ? 12.628 25.884 27.874 1.00 44.69 208 GLY A C 1
ATOM 1656 O O . GLY A 1 208 ? 13.320 25.679 26.887 1.00 44.69 208 GLY A O 1
ATOM 1657 N N . PHE A 1 209 ? 12.366 27.096 28.365 1.00 41.97 209 PHE A N 1
ATOM 1658 C CA . PHE A 1 209 ? 12.741 28.423 27.861 1.00 41.97 209 PHE A CA 1
ATOM 1659 C C . PHE A 1 209 ? 11.635 29.196 27.115 1.00 41.97 209 PHE A C 1
ATOM 1661 O O . PHE A 1 209 ? 11.193 28.843 26.030 1.00 41.97 209 PHE A O 1
ATOM 1668 N N . LEU A 1 210 ? 11.313 30.349 27.722 1.00 46.84 210 LEU A N 1
ATOM 1669 C CA . LEU A 1 210 ? 10.680 31.558 27.172 1.00 46.84 210 LEU A CA 1
ATOM 1670 C C . LEU A 1 210 ? 9.168 31.731 27.356 1.00 46.84 210 LEU A C 1
ATOM 1672 O O . LEU A 1 210 ? 8.355 31.606 26.448 1.00 46.84 210 LEU A O 1
ATOM 1676 N N . ALA A 1 211 ? 8.829 32.247 28.536 1.00 41.59 211 ALA A N 1
ATOM 1677 C CA . ALA A 1 211 ? 7.763 33.227 28.673 1.00 41.59 211 ALA A CA 1
ATOM 1678 C C . ALA A 1 211 ? 8.384 34.636 28.614 1.00 41.59 211 ALA A C 1
ATOM 1680 O O . ALA A 1 211 ? 8.638 35.171 29.691 1.00 41.59 211 ALA A O 1
ATOM 1681 N N . LYS A 1 212 ? 8.678 35.200 27.417 1.00 44.44 212 LYS A N 1
ATOM 1682 C CA . LYS A 1 212 ? 8.665 36.672 27.162 1.00 44.44 212 LYS A CA 1
ATOM 1683 C C . LYS A 1 212 ? 9.188 37.246 25.830 1.00 44.44 212 LYS A C 1
ATOM 1685 O O . LYS A 1 212 ? 9.115 38.465 25.721 1.00 44.44 212 LYS A O 1
ATOM 1690 N N . ASP A 1 213 ? 9.622 36.484 24.829 1.00 45.38 213 ASP A N 1
ATOM 1691 C CA . ASP A 1 213 ? 10.261 37.120 23.656 1.00 45.38 213 ASP A CA 1
ATOM 1692 C C . ASP A 1 213 ? 9.371 37.214 22.402 1.00 45.38 213 ASP A C 1
ATOM 1694 O O . ASP A 1 213 ? 8.441 36.426 22.207 1.00 45.38 213 ASP A O 1
ATOM 1698 N N . ASP A 1 214 ? 9.650 38.238 21.587 1.00 55.16 214 ASP A N 1
ATOM 1699 C CA . ASP A 1 214 ? 8.979 38.577 20.327 1.00 55.16 214 ASP A CA 1
ATOM 1700 C C . ASP A 1 214 ? 8.956 37.358 19.376 1.00 55.16 214 ASP A C 1
ATOM 1702 O O . ASP A 1 214 ? 10.005 36.756 19.123 1.00 55.16 214 ASP A O 1
ATOM 1706 N N . PRO A 1 215 ? 7.791 36.959 18.823 1.00 52.91 215 PRO A N 1
ATOM 1707 C CA . PRO A 1 215 ? 7.688 35.801 17.934 1.00 52.91 215 PRO A CA 1
ATOM 1708 C C . PRO A 1 215 ? 8.547 35.898 16.661 1.00 52.91 215 PRO A C 1
ATOM 1710 O O . PRO A 1 215 ? 8.780 34.874 16.018 1.00 52.91 215 PRO A O 1
ATOM 1713 N N . THR A 1 216 ? 9.034 37.087 16.298 1.00 53.66 216 THR A N 1
ATOM 1714 C CA . THR A 1 216 ? 9.947 37.290 15.160 1.00 53.66 216 THR A CA 1
ATOM 1715 C C . THR A 1 216 ? 11.416 36.961 15.468 1.00 53.66 216 THR A C 1
ATOM 1717 O O . THR A 1 216 ? 12.201 36.736 14.547 1.00 53.66 216 THR A O 1
ATOM 1720 N N . GLU A 1 217 ? 11.799 36.834 16.743 1.00 61.97 217 GLU A N 1
ATOM 1721 C CA . GLU A 1 217 ? 13.173 36.504 17.164 1.00 61.97 217 GLU A CA 1
ATOM 1722 C C . GLU A 1 217 ? 13.372 35.024 17.538 1.00 61.97 217 GLU A C 1
ATOM 1724 O O . GLU A 1 217 ? 14.464 34.611 17.940 1.00 61.97 217 GLU A O 1
ATOM 1729 N N . LEU A 1 218 ? 12.339 34.192 17.363 1.00 73.06 218 LEU A N 1
ATOM 1730 C CA . LEU A 1 218 ? 12.375 32.770 17.703 1.00 73.06 218 LEU A CA 1
ATOM 1731 C C . LEU A 1 218 ? 13.449 32.019 16.911 1.00 73.06 218 LEU A C 1
ATOM 1733 O O . LEU A 1 218 ? 13.446 31.989 15.677 1.00 73.06 218 LEU A O 1
ATOM 1737 N N . ARG A 1 219 ? 14.337 31.345 17.642 1.00 76.75 219 ARG A N 1
ATOM 1738 C CA . ARG A 1 219 ? 15.362 30.453 17.095 1.00 76.75 219 ARG A CA 1
ATOM 1739 C C . ARG A 1 219 ? 15.050 29.004 17.438 1.00 76.75 219 ARG A C 1
ATOM 1741 O O . ARG A 1 219 ? 14.567 28.713 18.527 1.00 76.75 219 ARG A O 1
ATOM 1748 N N . ILE A 1 220 ? 15.341 28.105 16.505 1.00 77.25 220 ILE A N 1
ATOM 1749 C CA . ILE A 1 220 ? 15.119 26.665 16.634 1.00 77.25 220 ILE A CA 1
ATOM 1750 C C . ILE A 1 220 ? 16.409 25.889 16.382 1.00 77.25 220 ILE A C 1
ATOM 1752 O O . ILE A 1 220 ? 17.216 26.263 15.529 1.00 77.25 220 ILE A O 1
ATOM 1756 N N . ASN A 1 221 ? 16.604 24.797 17.116 1.00 79.88 221 ASN A N 1
ATOM 1757 C CA . ASN A 1 221 ? 17.725 23.879 16.913 1.00 79.88 221 ASN A CA 1
ATOM 1758 C C . ASN A 1 221 ? 17.429 22.848 15.802 1.00 79.88 221 ASN A C 1
ATOM 1760 O O . ASN A 1 221 ? 16.339 22.818 15.226 1.00 79.88 221 ASN A O 1
ATOM 1764 N N . PHE A 1 222 ? 18.397 21.982 15.485 1.00 75.31 222 PHE A N 1
ATOM 1765 C CA . PHE A 1 222 ? 18.247 20.997 14.405 1.00 75.31 222 PHE A CA 1
ATOM 1766 C C . PHE A 1 222 ? 17.111 19.986 14.639 1.00 75.31 222 PHE A C 1
ATOM 1768 O O . PHE A 1 222 ? 16.425 19.589 13.694 1.00 75.31 222 PHE A O 1
ATOM 1775 N N . GLU A 1 223 ? 16.883 19.570 15.884 1.00 66.75 223 GLU A N 1
ATOM 1776 C CA . GLU A 1 223 ? 15.813 18.627 16.227 1.00 66.75 223 GLU A CA 1
ATOM 1777 C C . GLU A 1 223 ? 14.437 19.270 16.023 1.00 66.75 223 GLU A C 1
ATOM 1779 O O . GLU A 1 223 ? 13.568 18.708 15.351 1.00 66.75 223 GLU A O 1
ATOM 1784 N N . GLN A 1 224 ? 14.274 20.505 16.496 1.00 67.56 224 GLN A N 1
ATOM 1785 C CA . GLN A 1 224 ? 13.081 21.323 16.291 1.00 67.56 224 GLN A CA 1
ATOM 1786 C C . GLN A 1 224 ? 12.860 21.653 14.807 1.00 67.56 224 GLN A C 1
ATOM 1788 O O . GLN A 1 224 ? 11.724 21.627 14.334 1.00 67.56 224 GLN A O 1
ATOM 1793 N N . PHE A 1 225 ? 13.928 21.880 14.040 1.00 71.69 225 PHE A N 1
ATOM 1794 C CA . PHE A 1 225 ? 13.874 22.050 12.587 1.00 71.69 225 PHE A CA 1
ATOM 1795 C C . PHE A 1 225 ? 13.371 20.793 11.866 1.00 71.69 225 PHE A C 1
ATOM 1797 O O . PHE A 1 225 ? 12.536 20.886 10.965 1.00 71.69 225 PHE A O 1
ATOM 1804 N N . CYS A 1 226 ? 13.803 19.604 12.290 1.00 62.25 226 CYS A N 1
ATOM 1805 C CA . CYS A 1 226 ? 13.290 18.344 11.749 1.00 62.25 226 CYS A CA 1
ATOM 1806 C C . CYS A 1 226 ? 11.797 18.152 12.070 1.00 62.25 226 CYS A C 1
ATOM 1808 O O . CYS A 1 226 ? 11.027 17.706 11.215 1.00 62.25 226 CYS A O 1
ATOM 1810 N N . ILE A 1 227 ? 11.363 18.540 13.274 1.00 60.53 227 ILE A N 1
ATOM 1811 C CA . ILE A 1 227 ? 9.945 18.530 13.664 1.00 60.53 227 ILE A CA 1
ATOM 1812 C C . ILE A 1 227 ? 9.148 19.515 12.797 1.00 60.53 227 ILE A C 1
ATOM 1814 O O . ILE A 1 227 ? 8.089 19.150 12.277 1.00 60.53 227 ILE A O 1
ATOM 1818 N N . LEU A 1 228 ? 9.666 20.725 12.579 1.00 65.56 228 LEU A N 1
ATOM 1819 C CA . LEU A 1 228 ? 9.069 21.740 11.708 1.00 65.56 228 LEU A CA 1
ATOM 1820 C C . LEU A 1 228 ? 8.902 21.218 10.270 1.00 65.56 228 LEU A C 1
ATOM 1822 O O . LEU A 1 228 ? 7.812 21.320 9.709 1.00 65.56 228 LEU A O 1
ATOM 1826 N N . ALA A 1 229 ? 9.938 20.590 9.707 1.00 62.44 229 ALA A N 1
ATOM 1827 C CA . ALA A 1 229 ? 9.916 19.987 8.372 1.00 62.44 229 ALA A CA 1
ATOM 1828 C C . ALA A 1 229 ? 8.888 18.851 8.246 1.00 62.44 229 ALA A C 1
ATOM 1830 O O . ALA A 1 229 ? 8.202 18.731 7.232 1.00 62.44 229 ALA A O 1
ATOM 1831 N N . SER A 1 230 ? 8.728 18.036 9.293 1.00 53.31 230 SER A N 1
ATOM 1832 C CA . SER A 1 230 ? 7.706 16.982 9.312 1.00 53.31 230 SER A CA 1
ATOM 1833 C C . SER A 1 230 ? 6.276 17.546 9.377 1.00 53.31 230 SER A C 1
ATOM 1835 O O . SER A 1 230 ? 5.366 17.014 8.742 1.00 53.31 230 SER A O 1
ATOM 1837 N N . LYS A 1 231 ? 6.066 18.660 10.098 1.00 51.47 231 LYS A N 1
ATOM 1838 C CA . LYS A 1 231 ? 4.754 19.310 10.258 1.00 51.47 231 LYS A CA 1
ATOM 1839 C C . LYS A 1 231 ? 4.385 20.242 9.094 1.00 51.47 231 LYS A C 1
ATOM 1841 O O . LYS A 1 231 ? 3.199 20.396 8.823 1.00 51.47 231 LYS A O 1
ATOM 1846 N N . SER A 1 232 ? 5.332 20.836 8.366 1.00 49.44 232 SER A N 1
ATOM 1847 C CA . SER A 1 232 ? 5.029 21.643 7.167 1.00 49.44 232 SER A CA 1
ATOM 1848 C C . SER A 1 232 ? 4.414 20.794 6.044 1.00 49.44 232 SER A C 1
ATOM 1850 O O . SER A 1 232 ? 3.488 21.237 5.364 1.00 49.44 232 SER A O 1
ATOM 1852 N N . SER A 1 233 ? 4.841 19.531 5.932 1.00 45.50 233 SER A N 1
ATOM 1853 C CA . SER A 1 233 ? 4.211 18.517 5.075 1.00 45.50 233 SER A CA 1
ATOM 1854 C C . SER A 1 233 ? 2.744 18.249 5.465 1.00 45.50 233 SER A C 1
ATOM 1856 O O . SER A 1 233 ? 1.899 18.046 4.597 1.00 45.50 233 SER A O 1
ATOM 1858 N N . TRP A 1 234 ? 2.424 18.336 6.764 1.00 35.34 234 TRP A N 1
ATOM 1859 C CA . TRP A 1 234 ? 1.078 18.172 7.337 1.00 35.34 234 TRP A CA 1
ATOM 1860 C C . TRP A 1 234 ? 0.181 19.421 7.213 1.00 35.34 234 TRP A C 1
ATOM 1862 O O . TRP A 1 234 ? -1.028 19.314 7.027 1.00 35.34 234 TRP A O 1
ATOM 1872 N N . ILE A 1 235 ? 0.740 20.633 7.298 1.00 36.44 235 ILE A N 1
ATOM 1873 C CA . ILE A 1 235 ? -0.032 21.881 7.131 1.00 36.44 235 ILE A CA 1
ATOM 1874 C C . ILE A 1 235 ? -0.489 22.050 5.671 1.00 36.44 235 ILE A C 1
ATOM 1876 O O . ILE A 1 235 ? -1.617 22.491 5.441 1.00 36.44 235 ILE A O 1
ATOM 1880 N N . ARG A 1 236 ? 0.318 21.594 4.694 1.00 39.75 236 ARG A N 1
ATOM 1881 C CA . ARG A 1 236 ? -0.056 21.502 3.265 1.00 39.75 236 ARG A CA 1
ATOM 1882 C C . ARG A 1 236 ? -1.393 20.771 3.065 1.00 39.75 236 ARG A C 1
ATOM 1884 O O . ARG A 1 236 ? -2.176 21.130 2.189 1.00 39.75 236 ARG A O 1
ATOM 1891 N N . THR A 1 237 ? -1.675 19.759 3.886 1.00 37.75 237 THR A N 1
ATOM 1892 C CA . THR A 1 237 ? -2.912 18.975 3.832 1.00 37.75 237 THR A CA 1
ATOM 1893 C C . THR A 1 237 ? -4.072 19.586 4.609 1.00 37.75 237 THR A C 1
ATOM 1895 O O . THR A 1 237 ? -5.178 19.124 4.380 1.00 37.75 237 THR A O 1
ATOM 1898 N N . LYS A 1 238 ? -3.916 20.605 5.466 1.00 34.84 238 LYS A N 1
ATOM 1899 C CA . LYS A 1 238 ? -5.067 21.288 6.106 1.00 34.84 238 LYS A CA 1
ATOM 1900 C C . LYS A 1 238 ? -5.589 22.480 5.290 1.00 34.84 238 LYS A C 1
ATOM 1902 O O . LYS A 1 238 ? -6.791 22.720 5.301 1.00 34.84 238 LYS A O 1
ATOM 1907 N N . SER A 1 239 ? -4.731 23.202 4.559 1.00 34.88 239 SER A N 1
ATOM 1908 C CA . SER A 1 239 ? -5.123 24.451 3.874 1.00 34.88 239 SER A CA 1
ATOM 1909 C C . SER A 1 239 ? -5.921 24.254 2.578 1.00 34.88 239 SER A C 1
ATOM 1911 O O . SER A 1 239 ? -6.651 25.156 2.176 1.00 34.88 239 SER A O 1
ATOM 1913 N N . ASN A 1 240 ? -5.853 23.074 1.949 1.00 34.53 240 ASN A N 1
ATOM 1914 C CA . ASN A 1 240 ? -6.793 22.686 0.893 1.00 34.53 240 ASN A CA 1
ATOM 1915 C C . ASN A 1 240 ? -8.078 22.146 1.537 1.00 34.53 240 ASN A C 1
ATOM 1917 O O . ASN A 1 240 ? -8.325 20.935 1.586 1.00 34.53 240 ASN A O 1
ATOM 1921 N N . GLY A 1 241 ? -8.871 23.065 2.088 1.00 36.47 241 GLY A N 1
ATOM 1922 C CA . GLY A 1 241 ? -10.274 22.811 2.381 1.00 36.47 241 GLY A CA 1
ATOM 1923 C C . GLY A 1 241 ? -10.989 22.455 1.078 1.00 36.47 241 GLY A C 1
ATOM 1924 O O . GLY A 1 241 ? -10.820 23.153 0.083 1.00 36.47 241 GLY A O 1
ATOM 1925 N N . ILE A 1 242 ? -11.788 21.386 1.119 1.00 32.50 242 ILE A N 1
ATOM 1926 C CA . ILE A 1 242 ? -12.535 20.748 0.018 1.00 32.50 242 ILE A CA 1
ATOM 1927 C C . ILE A 1 242 ? -11.781 19.574 -0.649 1.00 32.50 242 ILE A C 1
ATOM 1929 O O . ILE A 1 242 ? -10.888 19.752 -1.471 1.00 32.50 242 ILE A O 1
ATOM 1933 N N . SER A 1 243 ? -12.285 18.366 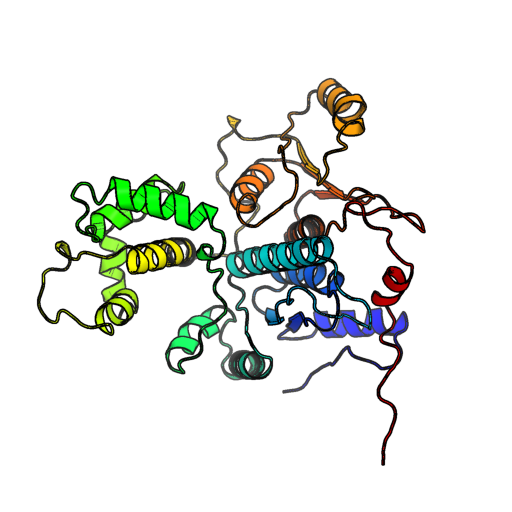-0.348 1.00 34.25 243 SER A N 1
ATOM 1934 C CA . SER A 1 243 ? -12.111 17.086 -1.057 1.00 34.25 243 SER A CA 1
ATOM 1935 C C . SER A 1 243 ? -10.797 16.315 -0.851 1.00 34.25 243 SER A C 1
ATOM 1937 O O . SER A 1 243 ? -9.699 16.847 -0.997 1.00 34.25 243 SER A O 1
ATOM 1939 N N . CYS A 1 244 ? -10.941 15.002 -0.605 1.00 41.81 244 CYS A N 1
ATOM 1940 C CA . CYS A 1 244 ? -10.020 13.954 -1.071 1.00 41.81 244 CYS A CA 1
ATOM 1941 C C . CYS A 1 244 ? -9.417 14.368 -2.422 1.00 41.81 244 CYS A C 1
ATOM 1943 O O . CYS A 1 244 ? -10.148 14.908 -3.259 1.00 41.81 244 CYS A O 1
ATOM 1945 N N . GLU A 1 245 ? -8.104 14.195 -2.619 1.00 44.03 245 GLU A N 1
ATOM 1946 C CA . GLU A 1 245 ? -7.429 14.674 -3.827 1.00 44.03 245 GLU A CA 1
ATOM 1947 C C . GLU A 1 245 ? -8.186 14.238 -5.090 1.00 44.03 245 GLU A C 1
ATOM 1949 O O . GLU A 1 245 ? -8.138 13.075 -5.493 1.00 44.03 245 GLU A O 1
ATOM 1954 N N . ASN A 1 246 ? -8.865 15.189 -5.739 1.00 44.28 246 ASN A N 1
ATOM 1955 C CA . ASN A 1 246 ? -9.557 14.938 -6.993 1.00 44.28 246 ASN A CA 1
ATOM 1956 C C . ASN A 1 246 ? -8.509 14.685 -8.066 1.00 44.28 246 ASN A C 1
ATOM 1958 O O . ASN A 1 246 ? -7.938 15.608 -8.651 1.00 44.28 246 ASN A O 1
ATOM 1962 N N . TRP A 1 247 ? -8.261 13.406 -8.323 1.00 45.25 247 TRP A N 1
ATOM 1963 C CA . TRP A 1 247 ? -7.256 12.958 -9.275 1.00 45.25 247 TRP A CA 1
ATOM 1964 C C . TRP A 1 247 ? -7.532 13.411 -10.713 1.00 45.25 247 TRP A C 1
ATOM 1966 O O . TRP A 1 247 ? -6.655 13.373 -11.570 1.00 45.25 247 TRP A O 1
ATOM 1976 N N . THR A 1 248 ? -8.752 13.884 -10.958 1.00 42.59 248 THR A N 1
ATOM 1977 C CA . THR A 1 248 ? -9.244 14.370 -12.240 1.00 42.59 248 THR A CA 1
ATOM 1978 C C . THR A 1 248 ? -8.993 15.862 -12.484 1.00 42.59 248 THR A C 1
ATOM 1980 O O . THR A 1 248 ? -9.105 16.278 -13.633 1.00 42.59 248 THR A O 1
ATOM 1983 N N . ASN A 1 249 ? -8.653 16.671 -11.463 1.00 38.31 249 ASN A N 1
ATOM 1984 C CA . ASN A 1 249 ? -8.754 18.143 -11.547 1.00 38.31 249 ASN A CA 1
ATOM 1985 C C . ASN A 1 249 ? -7.480 18.934 -11.171 1.00 38.31 249 ASN A C 1
ATOM 1987 O O . ASN A 1 249 ? -7.573 20.109 -10.816 1.00 38.31 249 ASN A O 1
ATOM 1991 N N . SER A 1 250 ? -6.277 18.359 -11.258 1.00 43.88 250 SER A N 1
ATOM 1992 C CA . SER A 1 250 ? -5.055 19.169 -11.113 1.00 43.88 250 SER A CA 1
ATOM 1993 C C . SER A 1 250 ? -4.773 19.985 -12.379 1.00 43.88 250 SER A C 1
ATOM 1995 O O . SER A 1 250 ? -4.738 19.431 -13.477 1.00 43.88 250 SER A O 1
ATOM 1997 N N . PHE A 1 251 ? -4.523 21.289 -12.228 1.00 41.22 251 PHE A N 1
ATOM 1998 C CA . PHE A 1 251 ? -3.983 22.132 -13.299 1.00 41.22 251 PHE A CA 1
ATOM 1999 C C . PHE A 1 251 ? -2.579 21.621 -13.663 1.00 41.22 251 PHE A C 1
ATOM 2001 O O . PHE A 1 251 ? -1.643 21.752 -12.878 1.00 41.22 251 PHE A O 1
ATOM 2008 N N . VAL A 1 252 ? -2.445 21.000 -14.835 1.00 52.56 252 VAL A N 1
ATOM 2009 C CA . VAL A 1 252 ? -1.171 20.493 -15.368 1.00 52.56 252 VAL A CA 1
ATOM 2010 C C . VAL A 1 252 ? -0.796 21.333 -16.581 1.00 52.56 252 VAL A C 1
ATOM 2012 O O . VAL A 1 252 ? -1.590 21.445 -17.519 1.00 52.56 252 VAL A O 1
ATOM 2015 N N . GLN A 1 253 ? 0.406 21.909 -16.572 1.00 55.19 253 GLN A N 1
ATOM 2016 C CA . GLN A 1 253 ? 0.964 22.617 -17.724 1.00 55.19 253 GLN A CA 1
ATOM 2017 C C . GLN A 1 253 ? 1.084 21.658 -18.919 1.00 55.19 253 GLN A C 1
ATOM 2019 O O . GLN A 1 253 ? 1.533 20.524 -18.769 1.00 55.19 253 GLN A O 1
ATOM 2024 N N . GLU A 1 254 ? 0.657 22.085 -20.111 1.00 57.75 254 GLU A N 1
ATOM 2025 C CA . GLU A 1 254 ? 0.516 21.184 -21.269 1.00 57.75 254 GLU A CA 1
ATOM 2026 C C . GLU A 1 254 ? 1.815 20.475 -21.675 1.00 57.75 254 GLU A C 1
ATOM 2028 O O . GLU A 1 254 ? 1.761 19.328 -22.108 1.00 57.75 254 GLU A O 1
ATOM 2033 N N . TYR A 1 255 ? 2.977 21.098 -21.467 1.00 59.06 255 TYR A N 1
ATOM 2034 C CA . TYR A 1 255 ? 4.287 20.523 -21.802 1.00 59.06 255 TYR A CA 1
ATOM 2035 C C . TYR A 1 255 ? 4.727 19.365 -20.889 1.00 59.06 255 TYR A C 1
ATOM 2037 O O . TYR A 1 255 ? 5.572 18.549 -21.272 1.00 59.06 255 TYR A O 1
ATOM 2045 N N . ASP A 1 256 ? 4.148 19.258 -19.693 1.00 69.81 256 ASP A N 1
ATOM 2046 C CA . ASP A 1 256 ? 4.431 18.167 -18.761 1.00 69.81 256 ASP A CA 1
ATOM 2047 C C . ASP A 1 256 ? 3.544 16.944 -18.999 1.00 69.81 256 ASP A C 1
ATOM 2049 O O . ASP A 1 256 ? 3.782 15.894 -18.396 1.00 69.81 256 ASP A O 1
ATOM 2053 N N . LYS A 1 257 ? 2.545 17.052 -19.886 1.00 82.19 257 LYS A N 1
ATOM 2054 C CA . LYS A 1 257 ? 1.658 15.937 -20.206 1.00 82.19 257 LYS A CA 1
ATOM 2055 C C . LYS A 1 257 ? 2.384 14.872 -21.020 1.00 82.19 257 LYS A C 1
ATOM 2057 O O . LYS A 1 257 ? 3.229 15.171 -21.867 1.00 82.19 257 LYS A O 1
ATOM 2062 N N . ARG A 1 258 ? 2.053 13.613 -20.749 1.00 88.75 258 ARG A N 1
ATOM 2063 C CA . ARG A 1 258 ? 2.528 12.444 -21.499 1.00 88.75 258 ARG A CA 1
ATOM 2064 C C . ARG A 1 258 ? 1.352 11.539 -21.835 1.00 88.75 258 ARG A C 1
ATOM 2066 O O . ARG A 1 258 ? 0.334 11.544 -21.142 1.00 88.75 258 ARG A O 1
ATOM 2073 N N . ASP A 1 259 ? 1.464 10.762 -22.901 1.00 91.94 259 ASP A N 1
ATOM 2074 C CA . ASP A 1 259 ? 0.430 9.796 -23.260 1.00 91.94 259 ASP A CA 1
ATOM 2075 C C . ASP A 1 259 ? 0.474 8.586 -22.329 1.00 91.94 259 ASP A C 1
ATOM 2077 O O . ASP A 1 259 ? -0.576 8.142 -21.864 1.00 91.94 259 ASP A O 1
ATOM 2081 N N . ILE A 1 260 ? 1.674 8.094 -22.007 1.00 92.75 260 ILE A N 1
ATOM 2082 C CA . ILE A 1 260 ? 1.864 6.879 -21.209 1.00 92.75 260 ILE A CA 1
ATOM 2083 C C . ILE A 1 260 ? 2.896 7.105 -20.096 1.00 92.75 260 ILE A C 1
ATOM 2085 O O . ILE A 1 260 ? 4.020 7.528 -20.355 1.00 92.75 260 ILE A O 1
ATOM 2089 N N . TYR A 1 261 ? 2.537 6.752 -18.864 1.00 92.75 261 TYR A N 1
ATOM 2090 C CA . TYR A 1 261 ? 3.488 6.493 -17.780 1.00 92.75 261 TYR A CA 1
ATOM 2091 C C . TYR A 1 261 ? 3.802 4.998 -17.742 1.00 92.75 261 TYR A C 1
ATOM 2093 O O . TYR A 1 261 ? 2.867 4.203 -17.670 1.00 92.75 261 TYR A O 1
ATOM 2101 N N . ILE A 1 262 ? 5.076 4.604 -17.757 1.00 90.81 262 ILE A N 1
ATOM 2102 C CA . ILE A 1 262 ? 5.485 3.197 -17.634 1.00 90.81 262 ILE A CA 1
ATOM 2103 C C . ILE A 1 262 ? 6.198 3.002 -16.303 1.00 90.81 262 ILE A C 1
ATOM 2105 O O . ILE A 1 262 ? 7.342 3.410 -16.149 1.00 90.81 262 ILE A O 1
ATOM 2109 N N . GLY A 1 263 ? 5.527 2.361 -15.351 1.00 88.38 263 GLY A N 1
ATOM 2110 C CA . GLY A 1 263 ? 6.101 1.982 -14.069 1.00 88.38 263 GLY A CA 1
ATOM 2111 C C . GLY A 1 263 ? 6.522 0.522 -14.046 1.00 88.38 263 GLY A C 1
ATOM 2112 O O . GLY A 1 263 ? 5.706 -0.366 -14.277 1.00 88.38 263 GLY A O 1
ATOM 2113 N N . VAL A 1 264 ? 7.787 0.264 -13.735 1.00 83.31 264 VAL A N 1
ATOM 2114 C CA . VAL A 1 264 ? 8.366 -1.081 -13.659 1.00 83.31 264 VAL A CA 1
ATOM 2115 C C . VAL A 1 264 ? 9.360 -1.140 -12.503 1.00 83.31 264 VAL A C 1
ATOM 2117 O O . VAL A 1 264 ? 9.980 -0.137 -12.159 1.00 83.31 264 VAL A O 1
ATOM 2120 N N . VAL A 1 265 ? 9.466 -2.307 -11.868 1.00 72.50 265 VAL A N 1
ATOM 2121 C CA . VAL A 1 265 ? 10.333 -2.548 -10.703 1.00 72.50 265 VAL A CA 1
ATOM 2122 C C . VAL A 1 265 ? 11.324 -3.652 -11.045 1.00 72.50 265 VAL A C 1
ATOM 2124 O O . VAL A 1 265 ? 11.113 -4.806 -10.685 1.00 72.50 265 VAL A O 1
ATOM 2127 N N . SER A 1 266 ? 12.378 -3.332 -11.791 1.00 68.06 266 SER A N 1
ATOM 2128 C CA . SER A 1 266 ? 13.492 -4.255 -12.041 1.00 68.06 266 SER A CA 1
ATOM 2129 C C . SER A 1 266 ? 14.635 -3.567 -12.780 1.00 68.06 266 SER A C 1
ATOM 2131 O O . SER A 1 266 ? 14.473 -2.518 -13.396 1.00 68.06 266 SER A O 1
ATOM 2133 N N . LYS A 1 267 ? 15.796 -4.229 -12.760 1.00 62.69 267 LYS A N 1
ATOM 2134 C CA . LYS A 1 267 ? 16.921 -3.928 -13.654 1.00 62.69 267 LYS A CA 1
ATOM 2135 C C . LYS A 1 267 ? 16.775 -4.583 -15.030 1.00 62.69 267 LYS A C 1
ATOM 2137 O O . LYS A 1 267 ? 17.387 -4.120 -15.985 1.00 62.69 267 LYS A O 1
ATOM 2142 N N . ASP A 1 268 ? 15.985 -5.654 -15.134 1.00 64.75 268 ASP A N 1
ATOM 2143 C CA . ASP A 1 268 ? 15.709 -6.309 -16.413 1.00 64.75 268 ASP A CA 1
ATOM 2144 C C . ASP A 1 268 ? 14.639 -5.532 -17.188 1.00 64.75 268 ASP A C 1
ATOM 2146 O O . ASP A 1 268 ? 13.433 -5.767 -17.065 1.00 64.75 268 ASP A O 1
ATOM 2150 N N . LEU A 1 269 ? 15.125 -4.539 -17.930 1.00 74.19 269 LEU A N 1
ATOM 2151 C CA . LEU A 1 269 ? 14.351 -3.659 -18.800 1.00 74.19 269 LEU A CA 1
ATOM 2152 C C . LEU A 1 269 ? 14.589 -3.977 -20.278 1.00 74.19 269 LEU A C 1
ATOM 2154 O O . LEU A 1 269 ? 14.175 -3.207 -21.142 1.00 74.19 269 LEU A O 1
ATOM 2158 N N . PHE A 1 270 ? 15.227 -5.111 -20.595 1.00 77.81 270 PHE A N 1
ATOM 2159 C CA . PHE A 1 270 ? 15.609 -5.416 -21.971 1.00 77.81 270 PHE A CA 1
ATOM 2160 C C . PHE A 1 270 ? 14.393 -5.455 -22.896 1.00 77.81 270 PHE A C 1
ATOM 2162 O O . PHE A 1 270 ? 14.426 -4.894 -23.986 1.00 77.81 270 PHE A O 1
ATOM 2169 N N . TRP A 1 271 ? 13.287 -6.061 -22.464 1.00 81.38 271 TRP A N 1
ATOM 2170 C CA . TRP A 1 271 ? 12.043 -6.095 -23.241 1.00 81.38 271 TRP A CA 1
ATOM 2171 C C . TRP A 1 271 ? 11.443 -4.688 -23.448 1.00 81.38 271 TRP A C 1
ATOM 2173 O O . TRP A 1 271 ? 10.852 -4.414 -24.497 1.00 81.38 271 TRP A O 1
ATOM 2183 N N . LEU A 1 272 ? 11.611 -3.787 -22.471 1.00 81.31 272 LEU A N 1
ATOM 2184 C CA . LEU A 1 272 ? 11.111 -2.416 -22.541 1.00 81.31 272 LEU A CA 1
ATOM 2185 C C . LEU A 1 272 ? 11.887 -1.638 -23.606 1.00 81.31 272 LEU A C 1
ATOM 2187 O O . LEU A 1 272 ? 11.272 -1.051 -24.492 1.00 81.31 272 LEU A O 1
ATOM 2191 N N . GLU A 1 273 ? 13.218 -1.712 -23.571 1.00 83.00 273 GLU A N 1
ATOM 2192 C CA . GLU A 1 273 ? 14.105 -1.032 -24.522 1.00 83.00 273 GLU A CA 1
ATOM 2193 C C . GLU A 1 273 ? 14.066 -1.649 -25.926 1.0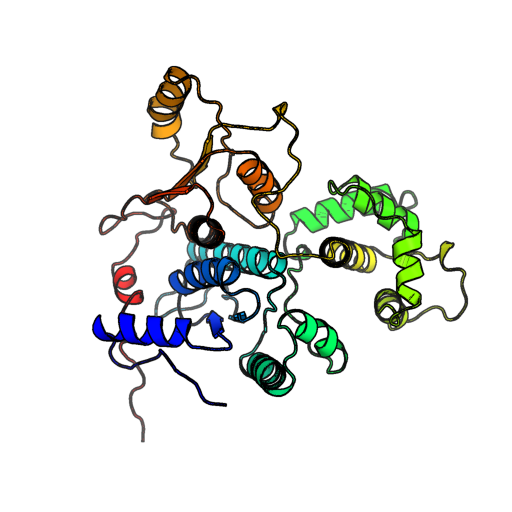0 83.00 273 GLU A C 1
ATOM 2195 O O . GLU A 1 273 ? 14.030 -0.930 -26.921 1.00 83.00 273 GLU A O 1
ATOM 2200 N N . SER A 1 274 ? 14.043 -2.979 -26.028 1.00 83.62 274 SER A N 1
ATOM 2201 C CA . SER A 1 274 ? 14.139 -3.685 -27.314 1.00 83.62 274 SER A CA 1
ATOM 2202 C C . SER A 1 274 ? 12.819 -3.788 -28.074 1.00 83.62 274 SER A C 1
ATOM 2204 O O . SER A 1 274 ? 12.836 -3.904 -29.297 1.00 83.62 274 SER A O 1
ATOM 2206 N N . SER A 1 275 ? 11.680 -3.794 -27.372 1.00 82.75 275 SER A N 1
ATOM 2207 C CA . SER A 1 275 ? 10.382 -4.123 -27.977 1.00 82.75 275 SER A CA 1
ATOM 2208 C C . SER A 1 275 ? 9.320 -3.058 -27.717 1.00 82.75 275 SER A C 1
ATOM 2210 O O . SER A 1 275 ? 8.685 -2.580 -28.657 1.00 82.75 275 SER A O 1
ATOM 2212 N N . ALA A 1 276 ? 9.112 -2.662 -26.459 1.00 83.50 276 ALA A N 1
ATOM 2213 C CA . ALA A 1 276 ? 7.986 -1.796 -26.117 1.00 83.50 276 ALA A CA 1
ATOM 2214 C C . ALA A 1 276 ? 8.217 -0.319 -26.471 1.00 83.50 276 ALA A C 1
ATOM 2216 O O . ALA A 1 276 ? 7.329 0.286 -27.067 1.00 83.50 276 ALA A O 1
ATOM 2217 N N . ILE A 1 277 ? 9.388 0.254 -26.168 1.00 85.88 277 ILE A N 1
ATOM 2218 C CA . ILE A 1 277 ? 9.716 1.644 -26.530 1.00 85.88 277 ILE A CA 1
ATOM 2219 C C . ILE A 1 277 ? 9.653 1.846 -28.054 1.00 85.88 277 ILE A C 1
ATOM 2221 O O . ILE A 1 277 ? 8.892 2.718 -28.475 1.00 85.88 277 ILE A O 1
ATOM 2225 N N . PRO A 1 278 ? 10.308 1.018 -28.899 1.00 89.00 278 PRO A N 1
ATOM 2226 C CA . PRO A 1 278 ? 10.221 1.171 -30.353 1.00 89.00 278 PRO A CA 1
ATOM 2227 C C . PRO A 1 278 ? 8.785 1.100 -30.885 1.00 89.00 278 PRO A C 1
ATOM 2229 O O . PRO A 1 278 ? 8.409 1.851 -31.786 1.00 89.00 278 PRO A O 1
ATOM 2232 N N . LEU A 1 279 ? 7.950 0.224 -30.312 1.00 88.12 279 LEU A N 1
ATOM 2233 C CA . LEU A 1 279 ? 6.542 0.123 -30.689 1.00 88.12 279 LEU A CA 1
ATOM 2234 C C . LEU A 1 279 ? 5.764 1.392 -30.308 1.00 88.12 279 LEU A C 1
ATOM 2236 O O . LEU A 1 279 ? 5.018 1.920 -31.129 1.00 88.12 279 LEU A O 1
ATOM 2240 N N . ILE A 1 280 ? 5.955 1.911 -29.095 1.00 88.00 280 ILE A N 1
ATOM 2241 C CA . ILE A 1 280 ? 5.299 3.137 -28.610 1.00 88.00 280 ILE A CA 1
ATOM 2242 C C . ILE A 1 280 ? 5.723 4.352 -29.446 1.00 88.00 280 ILE A C 1
ATOM 2244 O O . ILE A 1 280 ? 4.875 5.155 -29.843 1.00 88.00 280 ILE A O 1
ATOM 2248 N N . GLU A 1 281 ? 7.011 4.452 -29.776 1.00 87.12 281 GLU A N 1
ATOM 2249 C CA . GLU A 1 281 ? 7.551 5.494 -30.651 1.00 87.12 281 GLU A CA 1
ATOM 2250 C C . GLU A 1 281 ? 6.979 5.393 -32.071 1.00 87.12 281 GLU A C 1
ATOM 2252 O O . GLU A 1 281 ? 6.583 6.409 -32.647 1.00 87.12 281 GLU A O 1
ATOM 2257 N N . SER A 1 282 ? 6.832 4.177 -32.616 1.00 91.88 282 SER A N 1
ATOM 2258 C CA . SER A 1 282 ? 6.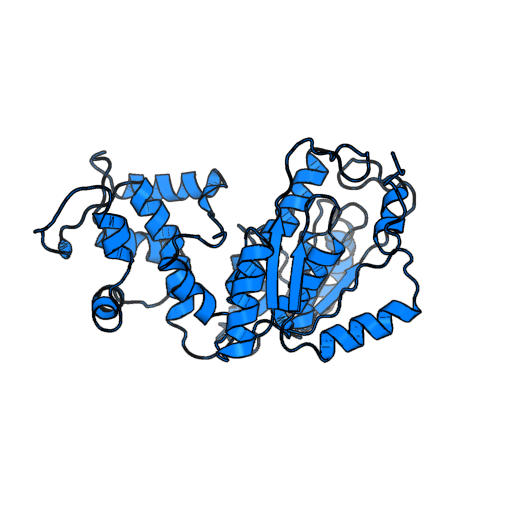196 3.959 -33.926 1.00 91.88 282 SER A CA 1
ATOM 2259 C C . SER A 1 282 ? 4.733 4.425 -33.963 1.00 91.88 282 SER A C 1
ATOM 2261 O O . SER A 1 282 ? 4.255 4.904 -34.993 1.00 91.88 282 SER A O 1
ATOM 2263 N N . LEU A 1 283 ? 4.041 4.361 -32.819 1.00 92.31 283 LEU A N 1
ATOM 2264 C CA . LEU A 1 283 ? 2.675 4.856 -32.631 1.00 92.31 283 LEU A CA 1
ATOM 2265 C C . LEU A 1 283 ? 2.612 6.368 -32.348 1.00 92.31 283 LEU A C 1
ATOM 2267 O O . LEU A 1 283 ? 1.517 6.910 -32.199 1.00 92.31 283 LEU A O 1
ATOM 2271 N N . ARG A 1 284 ? 3.762 7.060 -32.306 1.00 90.12 284 ARG A N 1
ATOM 2272 C CA . ARG A 1 284 ? 3.905 8.498 -32.007 1.00 90.12 284 ARG A CA 1
ATOM 2273 C C . ARG A 1 284 ? 3.327 8.906 -30.648 1.00 90.12 284 ARG A C 1
ATOM 2275 O O . ARG A 1 284 ? 2.795 10.007 -30.508 1.00 90.12 284 ARG A O 1
ATOM 2282 N N . LEU A 1 285 ? 3.420 8.025 -29.655 1.00 90.75 285 LEU A N 1
ATOM 2283 C CA . LEU A 1 285 ? 2.961 8.291 -28.293 1.00 90.75 285 LEU A CA 1
ATOM 2284 C C . LEU A 1 285 ? 4.113 8.821 -27.433 1.00 90.75 285 LEU A C 1
ATOM 2286 O O . LEU A 1 285 ? 5.230 8.313 -27.484 1.00 90.75 285 LEU A O 1
ATOM 2290 N N . SER A 1 286 ? 3.833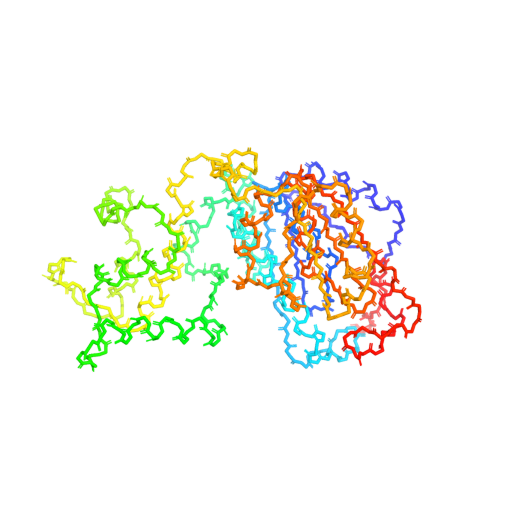 9.833 -26.613 1.00 90.56 286 SER A N 1
ATOM 2291 C CA . SER A 1 286 ? 4.795 10.377 -25.652 1.00 90.56 286 SER A CA 1
ATOM 2292 C C . SER A 1 286 ? 4.820 9.549 -24.365 1.00 90.56 286 SER A C 1
ATOM 2294 O O . SER A 1 286 ? 3.775 9.281 -23.769 1.00 90.56 286 SER A O 1
ATOM 2296 N N . LEU A 1 287 ? 6.013 9.161 -23.905 1.00 89.50 287 LEU A N 1
ATOM 2297 C CA . LEU A 1 287 ? 6.173 8.320 -22.716 1.00 89.50 287 LEU A CA 1
ATOM 2298 C C . LEU A 1 287 ? 6.957 9.018 -21.600 1.00 89.50 287 LEU A C 1
ATOM 2300 O O . LEU A 1 287 ? 7.834 9.848 -21.851 1.00 89.50 287 LEU A O 1
ATOM 2304 N N . TYR A 1 288 ? 6.638 8.665 -20.357 1.00 88.06 288 TYR A N 1
ATOM 2305 C CA . TYR A 1 288 ? 7.500 8.879 -19.202 1.00 88.06 288 TYR A CA 1
ATOM 2306 C C . TYR A 1 288 ? 7.882 7.533 -18.603 1.00 88.06 288 TYR A C 1
ATOM 2308 O O . TYR A 1 288 ? 7.013 6.739 -18.240 1.00 88.06 288 TYR A O 1
ATOM 2316 N N . GLN A 1 289 ? 9.186 7.314 -18.478 1.00 83.69 289 GLN A N 1
ATOM 2317 C CA . GLN A 1 289 ? 9.755 6.161 -17.806 1.00 83.69 289 GLN A CA 1
ATOM 2318 C C . GLN A 1 289 ? 10.631 6.663 -16.658 1.00 83.69 289 GLN A C 1
ATOM 2320 O O . GLN A 1 289 ? 11.574 7.426 -16.896 1.00 83.69 289 GLN A O 1
ATOM 2325 N N . PRO A 1 290 ? 10.351 6.247 -15.421 1.00 80.00 290 PRO A N 1
ATOM 2326 C CA . PRO A 1 290 ? 11.215 6.535 -14.304 1.00 80.00 290 PRO A CA 1
ATOM 2327 C C . PRO A 1 290 ? 12.365 5.518 -14.262 1.00 80.00 290 PRO A C 1
ATOM 2329 O O . PRO A 1 290 ? 12.196 4.336 -14.566 1.00 80.00 290 PRO A O 1
ATOM 2332 N N . ASN A 1 291 ? 13.555 5.975 -13.877 1.00 73.12 291 ASN A N 1
ATOM 2333 C CA . ASN A 1 291 ? 14.693 5.093 -13.627 1.00 73.12 291 ASN A CA 1
ATOM 2334 C C . ASN A 1 291 ? 14.680 4.690 -12.147 1.00 73.12 291 ASN A C 1
ATOM 2336 O O . ASN A 1 291 ? 15.263 5.377 -11.306 1.00 73.12 291 ASN A O 1
ATOM 2340 N N . LEU A 1 292 ? 13.935 3.629 -11.824 1.00 71.56 292 LEU A N 1
ATOM 2341 C CA . LEU A 1 292 ? 13.704 3.187 -10.450 1.00 71.56 292 LEU A CA 1
ATOM 2342 C C . LEU A 1 292 ? 14.059 1.717 -10.271 1.00 71.56 292 LEU A C 1
ATOM 2344 O O . LEU A 1 292 ? 13.631 0.859 -11.036 1.00 71.56 292 LEU A O 1
ATOM 2348 N N . ASN A 1 293 ? 14.768 1.432 -9.180 1.00 69.06 293 ASN A N 1
ATOM 2349 C CA . ASN A 1 293 ? 14.937 0.061 -8.701 1.00 69.06 293 ASN A CA 1
ATOM 2350 C C . ASN A 1 293 ? 13.690 -0.422 -7.945 1.00 69.06 293 ASN A C 1
ATOM 2352 O O . ASN A 1 293 ? 13.344 -1.593 -8.039 1.00 69.06 293 ASN A O 1
ATOM 2356 N N . GLU A 1 294 ? 13.020 0.474 -7.209 1.00 73.88 294 GLU A N 1
ATOM 2357 C CA . GLU A 1 294 ? 11.737 0.226 -6.547 1.00 73.88 294 GLU A CA 1
ATOM 2358 C C . GLU A 1 294 ? 10.942 1.520 -6.339 1.00 73.88 294 GLU A C 1
ATOM 2360 O O . GLU A 1 294 ? 11.506 2.618 -6.304 1.00 73.88 294 GLU A O 1
ATOM 2365 N N . TYR A 1 295 ? 9.633 1.380 -6.119 1.00 76.69 295 TYR A N 1
ATOM 2366 C CA . TYR A 1 295 ? 8.809 2.454 -5.571 1.00 76.69 295 TYR A CA 1
ATOM 2367 C C . TYR A 1 295 ? 8.979 2.501 -4.059 1.00 76.69 295 TYR A C 1
ATOM 2369 O O . TYR A 1 295 ? 8.617 1.548 -3.378 1.00 76.69 295 TYR A O 1
ATOM 2377 N N . ASN A 1 296 ? 9.475 3.617 -3.537 1.00 75.12 296 ASN A N 1
ATOM 2378 C CA . ASN A 1 296 ? 9.530 3.889 -2.105 1.00 75.12 296 ASN A CA 1
ATOM 2379 C C . ASN A 1 296 ? 9.046 5.307 -1.806 1.00 75.12 296 ASN A C 1
ATOM 2381 O O . ASN A 1 296 ? 8.918 6.147 -2.699 1.00 75.12 296 ASN A O 1
ATOM 2385 N N . VAL A 1 297 ? 8.813 5.593 -0.528 1.00 66.25 297 VAL A N 1
ATOM 2386 C CA . VAL A 1 297 ? 8.250 6.872 -0.063 1.00 66.25 297 VAL A CA 1
ATOM 2387 C C . VAL A 1 297 ? 9.059 8.111 -0.455 1.00 66.25 297 VAL A C 1
ATOM 2389 O O . VAL A 1 297 ? 8.502 9.204 -0.473 1.00 66.25 297 VAL A O 1
ATOM 2392 N N . ARG A 1 298 ? 10.348 7.972 -0.800 1.00 64.81 298 ARG A N 1
ATOM 2393 C CA . ARG A 1 298 ? 11.200 9.109 -1.184 1.00 64.81 298 ARG A CA 1
ATOM 2394 C C . ARG A 1 298 ? 10.935 9.564 -2.617 1.00 64.81 298 ARG A C 1
ATOM 2396 O O . ARG A 1 298 ? 10.952 10.759 -2.892 1.00 64.81 298 ARG A O 1
ATOM 2403 N N . VAL A 1 299 ? 10.699 8.614 -3.521 1.00 70.06 299 VAL A N 1
ATOM 2404 C CA . VAL A 1 299 ? 10.461 8.882 -4.952 1.00 70.06 299 VAL A CA 1
ATOM 2405 C C . VAL A 1 299 ? 8.975 9.041 -5.266 1.00 70.06 299 VAL A C 1
ATOM 2407 O O . VAL A 1 299 ? 8.600 9.791 -6.165 1.00 70.06 299 VAL A O 1
ATOM 2410 N N . LEU A 1 300 ? 8.110 8.395 -4.480 1.00 74.81 300 LEU A N 1
ATOM 2411 C CA . LEU A 1 300 ? 6.676 8.309 -4.739 1.00 74.81 300 LEU A CA 1
ATOM 2412 C C . LEU A 1 300 ? 5.959 9.663 -4.926 1.00 74.81 300 LEU A C 1
ATOM 2414 O O . LEU A 1 300 ? 5.122 9.738 -5.824 1.00 74.81 300 LEU A O 1
ATOM 2418 N N . PRO A 1 301 ? 6.269 10.747 -4.181 1.00 76.94 301 PRO A N 1
ATOM 2419 C CA . PRO A 1 301 ? 5.651 12.051 -4.431 1.00 76.94 301 PRO A CA 1
ATOM 2420 C C . PRO A 1 301 ? 5.897 12.580 -5.851 1.00 76.94 301 PRO A C 1
ATOM 2422 O O . PRO A 1 301 ? 4.978 13.092 -6.490 1.00 76.94 301 PRO A O 1
ATOM 2425 N N . GLN A 1 302 ? 7.127 12.437 -6.352 1.00 72.38 302 GLN A N 1
ATOM 2426 C CA . GLN A 1 302 ? 7.513 12.882 -7.693 1.00 72.38 302 GLN A CA 1
ATOM 2427 C C . GLN A 1 302 ? 6.876 11.983 -8.754 1.00 72.38 302 GLN A C 1
ATOM 2429 O O . GLN A 1 302 ? 6.290 12.474 -9.720 1.00 72.38 302 GLN A O 1
ATOM 2434 N N . GLU A 1 303 ? 6.903 10.671 -8.528 1.00 82.25 303 GLU A N 1
ATOM 2435 C CA . GLU A 1 303 ? 6.289 9.697 -9.428 1.00 82.25 303 GLU A CA 1
ATOM 2436 C C . GLU A 1 303 ? 4.782 9.898 -9.552 1.00 82.25 303 GLU A C 1
ATOM 2438 O O . GLU A 1 303 ? 4.252 9.909 -10.658 1.00 82.25 303 GLU A O 1
ATOM 2443 N N . LEU A 1 304 ? 4.079 10.159 -8.450 1.00 82.38 304 LEU A N 1
ATOM 2444 C CA . LEU A 1 304 ? 2.644 10.439 -8.478 1.00 82.38 304 LEU A CA 1
ATOM 2445 C C . LEU A 1 304 ? 2.305 11.697 -9.279 1.00 82.38 304 LEU A C 1
ATOM 2447 O O . LEU A 1 304 ? 1.254 11.741 -9.917 1.00 82.38 304 LEU A O 1
ATOM 2451 N N . GLN A 1 305 ? 3.181 12.702 -9.290 1.00 78.38 305 GLN A N 1
ATOM 2452 C CA . GLN A 1 305 ? 3.011 13.871 -10.150 1.00 78.38 305 GLN A CA 1
ATOM 2453 C C . GLN A 1 305 ? 3.152 13.495 -11.630 1.00 78.38 305 GLN A C 1
ATOM 2455 O O . GLN A 1 305 ? 2.334 13.900 -12.453 1.00 78.38 305 GLN A O 1
ATOM 2460 N N . LYS A 1 306 ? 4.142 12.672 -11.983 1.00 83.56 306 LYS A N 1
ATOM 2461 C CA . LYS A 1 306 ? 4.337 12.199 -13.364 1.00 83.56 306 LYS A CA 1
ATOM 2462 C C . LYS A 1 306 ? 3.214 11.268 -13.822 1.00 83.56 306 LYS A C 1
ATOM 2464 O O . LYS A 1 306 ? 2.758 11.377 -14.960 1.00 83.56 306 LYS A O 1
ATOM 2469 N N . ILE A 1 307 ? 2.701 10.440 -12.916 1.00 87.88 307 ILE A N 1
ATOM 2470 C CA . ILE A 1 307 ? 1.503 9.622 -13.111 1.00 87.88 307 ILE A CA 1
ATOM 2471 C C . ILE A 1 307 ? 0.286 10.515 -13.388 1.00 87.88 307 ILE A C 1
ATOM 2473 O O . ILE A 1 307 ? -0.410 10.295 -14.374 1.00 87.88 307 ILE A O 1
ATOM 2477 N N . LYS A 1 308 ? 0.054 11.557 -12.574 1.00 83.75 308 LYS A N 1
ATOM 2478 C CA . LYS A 1 308 ? -1.037 12.536 -12.773 1.00 83.75 308 LYS A CA 1
ATOM 2479 C C . LYS A 1 308 ? -0.963 13.244 -14.121 1.00 83.75 308 LYS A C 1
ATOM 2481 O O . LYS A 1 308 ? -1.990 13.533 -14.727 1.00 83.75 308 LYS A O 1
ATOM 2486 N N . ASN A 1 309 ? 0.249 13.512 -14.589 1.00 85.56 309 ASN A N 1
ATOM 2487 C CA . ASN A 1 309 ? 0.472 14.188 -15.858 1.00 85.56 309 ASN A CA 1
ATOM 2488 C C . ASN A 1 309 ? 0.341 13.244 -17.068 1.00 85.56 309 ASN A C 1
ATOM 2490 O O . ASN A 1 309 ? 0.439 13.697 -18.208 1.00 85.56 309 ASN A O 1
ATOM 2494 N N . SER A 1 310 ? 0.110 11.949 -16.851 1.00 89.94 310 SER A N 1
ATOM 2495 C CA . SER A 1 310 ? 0.024 10.953 -17.917 1.00 89.94 310 SER A CA 1
ATOM 2496 C C . SER A 1 310 ? -1.423 10.547 -18.207 1.00 89.94 310 SER A C 1
ATOM 2498 O O . SER A 1 310 ? -2.248 10.435 -17.303 1.00 89.94 310 SER A O 1
ATOM 2500 N N . ARG A 1 311 ? -1.759 10.325 -19.484 1.00 90.00 311 ARG A N 1
ATOM 2501 C CA . ARG A 1 311 ? -3.132 9.970 -19.905 1.00 90.00 311 ARG A CA 1
AT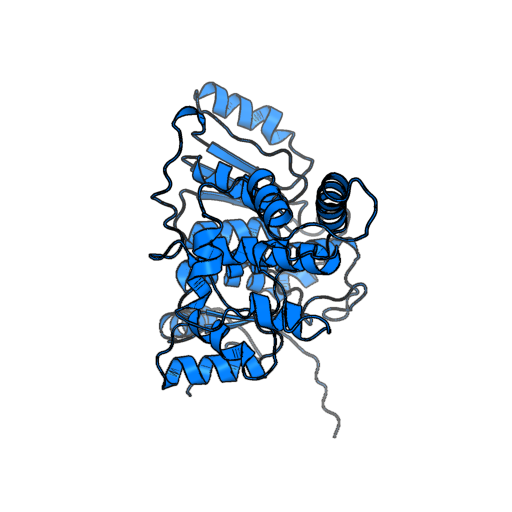OM 2502 C C . ARG A 1 311 ? -3.494 8.516 -19.604 1.00 90.00 311 ARG A C 1
ATOM 2504 O O . ARG A 1 311 ? -4.660 8.229 -19.320 1.00 90.00 311 ARG A O 1
ATOM 2511 N N . LEU A 1 312 ? -2.517 7.621 -19.711 1.00 92.38 312 LEU A N 1
ATOM 2512 C CA . LEU A 1 312 ? -2.613 6.198 -19.410 1.00 92.38 312 LEU A CA 1
ATOM 2513 C C . LEU A 1 312 ? -1.437 5.794 -18.518 1.00 92.38 312 LEU A C 1
ATOM 2515 O O . LEU A 1 312 ? -0.315 6.263 -18.701 1.00 92.38 312 LEU A O 1
ATOM 2519 N N . ILE A 1 313 ? -1.695 4.906 -17.568 1.00 94.06 313 ILE A N 1
ATOM 2520 C CA . ILE A 1 313 ? -0.691 4.374 -16.650 1.00 94.06 313 ILE A CA 1
ATOM 2521 C C . ILE A 1 313 ? -0.504 2.899 -16.983 1.00 94.06 313 ILE A C 1
ATOM 2523 O O . ILE A 1 313 ? -1.464 2.138 -16.947 1.00 94.06 313 ILE A O 1
ATOM 2527 N N . LEU A 1 314 ? 0.717 2.487 -17.289 1.00 92.12 314 LEU A N 1
ATOM 2528 C CA . LEU A 1 314 ? 1.102 1.093 -17.450 1.00 92.12 314 LEU A CA 1
ATOM 2529 C C . LEU A 1 314 ? 1.997 0.715 -16.273 1.00 92.12 314 LEU A C 1
ATOM 2531 O O . LEU A 1 314 ? 3.107 1.226 -16.167 1.00 92.12 314 LEU A O 1
ATOM 2535 N N . LEU A 1 315 ? 1.522 -0.157 -15.385 1.00 91.81 315 LEU A N 1
ATOM 2536 C CA . LEU A 1 315 ? 2.333 -0.704 -14.296 1.00 91.81 315 LEU A CA 1
ATOM 2537 C C . LEU A 1 315 ? 2.660 -2.166 -14.568 1.00 91.81 315 LEU A C 1
ATOM 2539 O O . LEU A 1 315 ? 1.787 -2.938 -14.962 1.00 91.81 315 LEU A O 1
ATOM 2543 N N . ILE A 1 316 ? 3.915 -2.542 -14.343 1.00 88.06 316 ILE A N 1
ATOM 2544 C CA . ILE A 1 316 ? 4.442 -3.862 -14.669 1.00 88.06 316 ILE A CA 1
ATOM 2545 C C . ILE A 1 316 ? 5.113 -4.445 -13.439 1.00 88.06 316 ILE A C 1
ATOM 2547 O O . ILE A 1 316 ? 6.094 -3.902 -12.930 1.00 88.06 316 ILE A O 1
ATOM 2551 N N . VAL A 1 317 ? 4.575 -5.570 -12.981 1.00 87.31 317 VAL A N 1
ATOM 2552 C CA . VAL A 1 317 ? 5.105 -6.345 -11.863 1.00 87.31 317 VAL A CA 1
ATOM 2553 C C . VAL A 1 317 ? 5.864 -7.537 -12.445 1.00 87.31 317 VAL A C 1
ATOM 2555 O O . VAL A 1 317 ? 5.223 -8.451 -12.973 1.00 87.31 317 VAL A O 1
ATOM 2558 N N . PRO A 1 318 ? 7.208 -7.521 -12.426 1.00 81.50 318 PRO A N 1
ATOM 2559 C CA . PRO A 1 318 ? 7.996 -8.572 -13.049 1.00 81.50 318 PRO A CA 1
ATOM 2560 C C . PRO A 1 318 ? 8.062 -9.833 -12.185 1.00 81.50 318 PRO A C 1
ATOM 2562 O O . PRO A 1 318 ? 7.970 -9.768 -10.960 1.00 81.50 318 PRO A O 1
ATOM 2565 N N . GLN A 1 319 ? 8.330 -10.972 -12.827 1.00 78.88 319 GLN A N 1
ATOM 2566 C CA . GLN A 1 319 ? 8.404 -12.290 -12.177 1.00 78.88 319 GLN A CA 1
ATOM 2567 C C . GLN A 1 319 ? 9.592 -12.460 -11.206 1.00 78.88 319 GLN A C 1
ATOM 2569 O O . GLN A 1 319 ? 9.716 -13.476 -10.534 1.00 78.88 319 GLN A O 1
ATOM 2574 N N . HIS A 1 320 ? 10.510 -11.497 -11.143 1.00 77.31 320 HIS A N 1
ATOM 2575 C CA . HIS A 1 320 ? 11.689 -11.552 -10.269 1.00 77.31 320 HIS A CA 1
ATOM 2576 C C . HIS A 1 320 ? 11.594 -10.586 -9.083 1.00 77.31 320 HIS A C 1
ATOM 2578 O O . HIS A 1 320 ? 12.567 -10.412 -8.353 1.00 77.31 320 HIS A O 1
ATOM 2584 N N . SER A 1 321 ? 10.435 -9.950 -8.881 1.00 80.56 321 SER A N 1
ATOM 2585 C CA . SER A 1 321 ? 10.180 -9.014 -7.786 1.00 80.56 321 SER A CA 1
ATOM 2586 C C . SER A 1 321 ? 8.994 -9.477 -6.944 1.00 80.56 321 SER A C 1
ATOM 2588 O O . SER A 1 321 ? 7.991 -9.945 -7.477 1.00 80.56 321 SER A O 1
ATOM 2590 N N . ARG A 1 322 ? 9.062 -9.274 -5.619 1.00 83.44 322 ARG A N 1
ATOM 2591 C CA . ARG A 1 322 ? 7.895 -9.456 -4.734 1.00 83.44 322 ARG A CA 1
ATOM 2592 C C . ARG A 1 322 ? 6.785 -8.446 -5.037 1.00 83.44 322 ARG A C 1
ATOM 2594 O O . ARG A 1 322 ? 5.635 -8.682 -4.685 1.00 83.44 322 ARG A O 1
ATOM 2601 N N . GLY A 1 323 ? 7.125 -7.306 -5.647 1.00 86.88 323 GLY A N 1
ATOM 2602 C CA . GLY A 1 323 ? 6.164 -6.353 -6.200 1.00 86.88 323 GLY A CA 1
ATOM 2603 C C . GLY A 1 323 ? 5.223 -5.675 -5.197 1.00 86.88 323 GLY A C 1
ATOM 2604 O O . GLY A 1 323 ? 4.280 -5.021 -5.627 1.00 86.88 323 GLY A O 1
ATOM 2605 N N . ILE A 1 324 ? 5.437 -5.803 -3.882 1.00 91.19 324 ILE A N 1
ATOM 2606 C CA . ILE A 1 324 ? 4.462 -5.380 -2.857 1.00 91.19 324 ILE A CA 1
ATOM 2607 C C . ILE A 1 324 ? 4.148 -3.883 -2.971 1.00 91.19 324 ILE A C 1
ATOM 2609 O O . ILE A 1 324 ? 2.983 -3.500 -3.043 1.00 91.19 324 ILE A O 1
ATOM 2613 N N . ALA A 1 325 ? 5.179 -3.039 -3.051 1.00 90.69 325 ALA A N 1
ATOM 2614 C CA . ALA A 1 325 ? 5.029 -1.589 -3.153 1.00 90.69 325 ALA A CA 1
ATOM 2615 C C . ALA A 1 325 ? 4.334 -1.142 -4.454 1.00 90.69 325 ALA A C 1
ATOM 2617 O O . ALA A 1 325 ? 3.400 -0.342 -4.405 1.00 90.69 325 ALA A O 1
ATOM 2618 N N . ILE A 1 326 ? 4.743 -1.676 -5.614 1.00 92.00 326 ILE A N 1
ATOM 2619 C CA . ILE A 1 326 ? 4.109 -1.346 -6.903 1.00 92.00 326 ILE A CA 1
ATOM 2620 C C . ILE A 1 326 ? 2.675 -1.878 -6.983 1.00 92.00 326 ILE A C 1
ATOM 2622 O O . ILE A 1 326 ? 1.817 -1.196 -7.535 1.00 92.00 326 ILE A O 1
ATOM 2626 N N . MET A 1 327 ? 2.379 -3.043 -6.400 1.00 94.19 327 MET A N 1
ATOM 2627 C CA . MET A 1 327 ? 1.014 -3.567 -6.330 1.00 94.19 327 MET A CA 1
ATOM 2628 C C . MET A 1 327 ? 0.136 -2.745 -5.385 1.00 94.19 327 MET A C 1
ATOM 2630 O O . MET A 1 327 ? -1.011 -2.475 -5.724 1.00 94.19 327 MET A O 1
ATOM 2634 N N . ALA A 1 328 ? 0.660 -2.296 -4.240 1.00 95.50 328 ALA A N 1
ATOM 2635 C CA . ALA A 1 328 ? -0.060 -1.398 -3.337 1.00 95.50 328 ALA A CA 1
ATOM 2636 C C . ALA A 1 328 ? -0.370 -0.060 -4.021 1.00 95.50 328 ALA A C 1
ATOM 2638 O O . ALA A 1 328 ? -1.505 0.415 -3.971 1.00 95.50 328 ALA A O 1
ATOM 2639 N N . LEU A 1 329 ? 0.612 0.504 -4.736 1.00 94.00 329 LEU A N 1
ATOM 2640 C CA . LEU A 1 329 ? 0.395 1.659 -5.597 1.00 94.00 329 LEU A CA 1
ATOM 2641 C C . LEU A 1 329 ? -0.708 1.356 -6.617 1.00 94.00 329 LEU A C 1
ATOM 2643 O O . LEU A 1 329 ? -1.728 2.034 -6.606 1.00 94.00 329 LEU A O 1
ATOM 2647 N N . ALA A 1 330 ? -0.561 0.310 -7.435 1.00 95.31 330 ALA A N 1
ATOM 2648 C CA . ALA A 1 330 ? -1.534 -0.076 -8.457 1.00 95.31 330 ALA A CA 1
ATOM 2649 C C . ALA A 1 330 ? -2.956 -0.210 -7.898 1.00 95.31 330 ALA A C 1
ATOM 2651 O O . ALA A 1 330 ? -3.894 0.330 -8.477 1.00 95.31 330 ALA A O 1
ATOM 2652 N N . ALA A 1 331 ? -3.120 -0.876 -6.757 1.00 96.44 331 ALA A N 1
ATOM 2653 C CA . ALA A 1 331 ? -4.410 -1.082 -6.111 1.00 96.44 331 ALA A CA 1
ATOM 2654 C C . ALA A 1 331 ? -5.041 0.234 -5.633 1.00 96.44 331 ALA A C 1
ATOM 2656 O O . ALA A 1 331 ? -6.237 0.456 -5.828 1.00 96.44 331 ALA A O 1
ATOM 2657 N N . HIS A 1 332 ? -4.234 1.153 -5.099 1.00 95.06 332 HIS A N 1
ATOM 2658 C CA . HIS A 1 332 ? -4.681 2.507 -4.780 1.00 95.06 332 HIS A CA 1
ATOM 2659 C C . HIS A 1 332 ? -5.130 3.276 -6.028 1.00 95.06 332 HIS A C 1
ATOM 2661 O O . HIS A 1 332 ? -6.206 3.872 -6.044 1.00 95.06 332 HIS A O 1
ATOM 2667 N N . LEU A 1 333 ? -4.337 3.214 -7.101 1.00 93.19 333 LEU A N 1
ATOM 2668 C CA . LEU A 1 333 ? -4.650 3.846 -8.382 1.00 93.19 333 LEU A CA 1
ATOM 2669 C C . LEU A 1 333 ? -5.941 3.269 -9.005 1.00 93.19 333 LEU A C 1
ATOM 2671 O O . LEU A 1 333 ? -6.774 4.004 -9.534 1.00 93.19 333 LEU A O 1
ATOM 2675 N N . ILE A 1 334 ? -6.157 1.959 -8.901 1.00 93.62 334 ILE A N 1
ATOM 2676 C CA . ILE A 1 334 ? -7.405 1.310 -9.324 1.00 93.62 334 ILE A CA 1
ATOM 2677 C C . ILE A 1 334 ? -8.579 1.817 -8.482 1.00 93.62 334 ILE A C 1
ATOM 2679 O O . ILE A 1 334 ? -9.623 2.170 -9.033 1.00 93.62 334 ILE A O 1
ATOM 2683 N N . GLY A 1 335 ? -8.409 1.904 -7.160 1.00 92.00 335 GLY A N 1
ATOM 2684 C CA . GLY A 1 335 ? -9.443 2.403 -6.256 1.00 92.00 335 GLY A CA 1
ATOM 2685 C C . GLY A 1 335 ? -9.860 3.847 -6.552 1.00 92.00 335 GLY A C 1
ATOM 2686 O O . GLY A 1 335 ? -11.048 4.161 -6.530 1.00 92.00 335 GLY A O 1
ATOM 2687 N N . LEU A 1 336 ? -8.908 4.702 -6.932 1.00 89.31 336 LEU A N 1
ATOM 2688 C CA . LEU A 1 336 ? -9.171 6.080 -7.357 1.00 89.31 336 LEU A CA 1
ATOM 2689 C C . LEU A 1 336 ? -9.669 6.180 -8.820 1.00 89.31 336 LEU A C 1
ATOM 2691 O O . LEU A 1 336 ? -9.848 7.282 -9.341 1.00 89.31 336 LEU A O 1
ATOM 2695 N N . ARG A 1 337 ? -9.905 5.044 -9.494 1.00 91.00 337 ARG A N 1
ATOM 2696 C CA . ARG A 1 337 ? -10.412 4.933 -10.874 1.00 91.00 337 ARG A CA 1
ATOM 2697 C C . ARG A 1 337 ? -9.503 5.547 -11.946 1.00 91.00 337 ARG A C 1
ATOM 2699 O O . ARG A 1 337 ? -9.997 6.065 -12.951 1.00 91.00 337 ARG A O 1
ATOM 2706 N N . ALA A 1 338 ? -8.182 5.483 -11.774 1.00 88.94 338 ALA A N 1
ATOM 2707 C CA . ALA A 1 338 ? -7.282 5.883 -12.853 1.00 88.94 338 ALA A CA 1
ATOM 2708 C C . ALA A 1 338 ? -7.374 4.961 -14.073 1.00 88.94 338 ALA A C 1
ATOM 2710 O O . ALA A 1 338 ? -7.686 3.774 -13.982 1.00 88.94 338 ALA A O 1
ATOM 2711 N N . LYS A 1 339 ? -7.011 5.525 -15.230 1.00 92.25 339 LYS A N 1
ATOM 2712 C CA . LYS A 1 339 ? -6.813 4.785 -16.478 1.00 92.25 339 LYS A CA 1
ATOM 2713 C C . LYS A 1 339 ? -5.504 4.007 -16.387 1.00 92.25 339 LYS A C 1
ATOM 2715 O O . LYS A 1 339 ? -4.450 4.508 -16.776 1.00 92.25 339 LYS A O 1
ATOM 2720 N N . LEU A 1 340 ? -5.589 2.809 -15.823 1.00 93.31 340 LEU A N 1
ATOM 2721 C CA . LEU A 1 340 ? -4.445 1.960 -15.532 1.00 93.31 340 LEU A CA 1
ATOM 2722 C C . LEU A 1 340 ? -4.547 0.616 -16.255 1.00 93.31 340 LEU A C 1
ATOM 2724 O O . LEU A 1 340 ? -5.584 -0.042 -16.229 1.00 93.31 340 LEU A O 1
ATOM 2728 N N . VAL A 1 341 ? -3.439 0.204 -16.862 1.00 93.12 341 VAL A N 1
ATOM 2729 C CA . VAL A 1 341 ? -3.185 -1.144 -17.363 1.00 93.12 341 VAL A CA 1
ATOM 2730 C C . VAL A 1 341 ? -2.160 -1.780 -16.432 1.00 93.12 341 VAL A C 1
ATOM 2732 O O . VAL A 1 341 ? -1.059 -1.257 -16.262 1.00 93.12 341 VAL A O 1
ATOM 2735 N N . LEU A 1 342 ? -2.531 -2.897 -15.810 1.00 92.06 342 LEU A N 1
ATOM 2736 C CA . LEU A 1 342 ? -1.652 -3.661 -14.933 1.00 92.06 342 LEU A CA 1
ATOM 2737 C C . LEU A 1 342 ? -1.186 -4.919 -15.663 1.00 92.06 342 LEU A C 1
ATOM 2739 O O . LEU A 1 342 ? -2.007 -5.743 -16.060 1.00 92.06 342 LEU A O 1
ATOM 2743 N N . CYS A 1 343 ? 0.124 -5.076 -15.812 1.00 89.25 343 CYS A N 1
ATOM 2744 C CA . CYS A 1 343 ? 0.745 -6.300 -16.295 1.00 89.25 343 CYS A CA 1
ATOM 2745 C C . CYS A 1 343 ? 1.416 -7.005 -15.115 1.00 89.25 343 CYS A C 1
ATOM 2747 O O . CYS A 1 343 ? 2.342 -6.464 -14.512 1.00 89.25 343 CYS A O 1
ATOM 2749 N N . VAL A 1 344 ? 0.946 -8.203 -14.774 1.00 86.69 344 VAL A N 1
ATOM 2750 C CA . VAL A 1 344 ? 1.545 -9.031 -13.721 1.00 86.69 344 VAL A CA 1
ATOM 2751 C C . VAL A 1 344 ? 2.152 -10.256 -14.381 1.00 86.69 344 VAL A C 1
ATOM 2753 O O . VAL A 1 344 ? 1.435 -11.061 -14.973 1.00 86.69 344 VAL A O 1
ATOM 2756 N N . GLN A 1 345 ? 3.471 -10.392 -14.294 1.00 82.88 345 GLN A N 1
ATOM 2757 C CA . GLN A 1 345 ? 4.154 -11.599 -14.736 1.00 82.88 345 GLN A CA 1
ATOM 2758 C C . GLN A 1 345 ? 4.032 -12.661 -13.642 1.00 82.88 345 GLN A C 1
ATOM 2760 O O . GLN A 1 345 ? 4.345 -12.415 -12.478 1.00 82.88 345 GLN A O 1
ATOM 2765 N N . ILE A 1 346 ? 3.526 -13.834 -14.016 1.00 73.81 346 ILE A N 1
ATOM 2766 C CA . ILE A 1 346 ? 3.256 -14.922 -13.076 1.00 73.81 346 ILE A CA 1
ATOM 2767 C C . ILE A 1 346 ? 4.587 -15.516 -12.607 1.00 73.81 346 ILE A C 1
ATOM 2769 O O . ILE A 1 346 ? 5.425 -15.884 -13.426 1.00 73.81 346 ILE A O 1
ATOM 2773 N N . LEU A 1 347 ? 4.756 -15.642 -11.290 1.00 67.50 347 LEU A N 1
ATOM 2774 C CA . LEU A 1 347 ? 5.857 -16.398 -10.696 1.00 67.50 347 LEU A CA 1
ATOM 2775 C C . LEU A 1 347 ? 5.689 -17.881 -11.057 1.00 67.50 347 LEU A C 1
ATOM 2777 O O . LEU A 1 347 ? 4.649 -18.469 -10.755 1.00 67.50 347 LEU A O 1
ATOM 2781 N N . ALA A 1 348 ? 6.686 -18.483 -11.702 1.00 64.56 348 ALA A N 1
ATOM 2782 C CA . ALA A 1 348 ? 6.741 -19.931 -11.889 1.00 64.56 348 ALA A CA 1
ATOM 2783 C C . ALA A 1 348 ? 7.143 -20.632 -10.576 1.00 64.56 348 ALA A C 1
ATOM 2785 O O . ALA A 1 348 ? 7.774 -20.018 -9.706 1.00 64.56 348 ALA A O 1
ATOM 2786 N N . GLU A 1 349 ? 6.818 -21.918 -10.429 1.00 56.94 349 GLU A N 1
ATOM 2787 C CA . GLU A 1 349 ? 7.349 -22.728 -9.324 1.00 56.94 349 GLU A CA 1
ATOM 2788 C C . GLU A 1 349 ? 8.890 -22.688 -9.341 1.00 56.94 349 GLU A C 1
ATOM 2790 O O . GLU A 1 349 ? 9.502 -22.690 -10.407 1.00 56.94 349 GLU A O 1
ATOM 2795 N N . ASP A 1 350 ? 9.508 -22.564 -8.161 1.00 60.22 350 ASP A N 1
ATOM 2796 C CA . ASP A 1 350 ? 10.961 -22.399 -7.968 1.00 60.22 350 ASP A CA 1
ATOM 2797 C C . ASP A 1 350 ? 11.589 -21.114 -8.545 1.00 60.22 350 ASP A C 1
ATOM 2799 O O . ASP A 1 350 ? 12.812 -21.024 -8.686 1.00 60.22 350 ASP A O 1
ATOM 2803 N N . SER A 1 351 ? 10.784 -20.084 -8.826 1.00 61.19 351 SER A N 1
ATOM 2804 C CA . SER A 1 351 ? 11.307 -18.786 -9.269 1.00 61.19 351 SER A CA 1
ATOM 2805 C C . SER A 1 351 ? 12.253 -18.159 -8.245 1.00 61.19 351 SER A C 1
ATOM 2807 O O . SER A 1 351 ? 12.015 -18.171 -7.033 1.00 61.19 351 SER A O 1
ATOM 2809 N N . ILE A 1 352 ? 13.313 -17.545 -8.768 1.00 61.91 352 ILE A N 1
ATOM 2810 C CA . ILE A 1 352 ? 14.214 -16.692 -8.002 1.00 61.91 352 ILE A CA 1
ATOM 2811 C C . ILE A 1 352 ? 13.618 -15.282 -7.994 1.00 61.91 352 ILE A C 1
ATOM 2813 O O . ILE A 1 352 ? 13.450 -14.663 -9.050 1.00 61.91 352 ILE A O 1
ATOM 2817 N N . VAL A 1 353 ? 13.289 -14.791 -6.801 1.00 65.81 353 VAL A N 1
ATOM 2818 C CA . VAL A 1 353 ? 12.785 -13.435 -6.566 1.00 65.81 353 VAL A CA 1
ATOM 2819 C C . VAL A 1 353 ? 13.804 -12.695 -5.718 1.00 65.81 353 VAL A C 1
ATOM 2821 O O . VAL A 1 353 ? 14.130 -13.146 -4.623 1.00 65.81 353 VAL A O 1
ATOM 2824 N N . SER A 1 354 ? 14.306 -11.566 -6.219 1.00 59.09 354 SER A N 1
ATOM 2825 C CA . SER A 1 354 ? 15.356 -10.783 -5.552 1.00 59.09 354 SER A CA 1
ATOM 2826 C C . SER A 1 354 ? 16.551 -11.648 -5.103 1.00 59.09 354 SER A C 1
ATOM 2828 O O . SER A 1 354 ? 16.994 -11.550 -3.962 1.00 59.09 354 SER A O 1
ATOM 2830 N N . ASP A 1 355 ? 17.024 -12.531 -5.991 1.00 60.81 355 ASP A N 1
ATOM 2831 C CA . ASP A 1 355 ? 18.118 -13.494 -5.764 1.00 60.81 355 ASP A CA 1
ATOM 2832 C C . ASP A 1 355 ? 17.844 -14.588 -4.705 1.00 60.81 355 ASP A C 1
ATOM 2834 O O . ASP A 1 355 ? 18.749 -15.322 -4.305 1.00 60.81 355 ASP A O 1
ATOM 2838 N N . GLU A 1 356 ? 16.584 -14.766 -4.291 1.00 63.53 356 GLU A N 1
ATOM 2839 C CA . GLU A 1 356 ? 16.165 -15.772 -3.310 1.00 63.53 356 GLU A CA 1
ATOM 2840 C C . GLU A 1 356 ? 15.195 -16.798 -3.909 1.00 63.53 356 GLU A C 1
ATOM 2842 O O . GLU A 1 356 ? 14.266 -16.453 -4.641 1.00 63.53 356 GLU A O 1
ATOM 2847 N N . GLN A 1 357 ? 15.379 -18.080 -3.570 1.00 58.59 357 GLN A N 1
ATOM 2848 C CA . GLN A 1 357 ? 14.477 -19.144 -4.010 1.00 58.59 357 GLN A CA 1
ATOM 2849 C C . GLN A 1 357 ? 13.162 -19.086 -3.224 1.00 58.59 357 GLN A C 1
ATOM 2851 O O . GLN A 1 357 ? 13.126 -19.285 -2.006 1.00 58.59 357 GLN A O 1
ATOM 2856 N N . VAL A 1 358 ? 12.065 -18.852 -3.935 1.00 57.16 358 VAL A N 1
ATOM 2857 C CA . VAL A 1 358 ? 10.713 -18.831 -3.373 1.00 57.16 358 VAL A CA 1
ATOM 2858 C C . VAL A 1 358 ? 10.261 -20.272 -3.120 1.00 57.16 358 VAL A C 1
ATOM 2860 O O . VAL A 1 358 ? 9.972 -21.013 -4.054 1.00 57.16 358 VAL A O 1
ATOM 2863 N N . ARG A 1 359 ? 10.174 -20.693 -1.849 1.00 53.19 359 ARG A N 1
ATOM 2864 C CA . ARG A 1 359 ? 9.588 -21.999 -1.491 1.00 53.19 359 ARG A CA 1
ATOM 2865 C C . ARG A 1 359 ? 8.055 -21.927 -1.469 1.00 53.19 359 ARG A C 1
ATOM 2867 O O . ARG A 1 359 ? 7.465 -20.988 -0.937 1.00 53.19 359 ARG A O 1
ATOM 2874 N N . LEU A 1 360 ? 7.416 -22.974 -1.999 1.00 44.03 360 LEU A N 1
ATOM 2875 C CA . LEU A 1 360 ? 5.972 -23.163 -2.255 1.00 44.03 360 LEU A CA 1
ATOM 2876 C C . LEU A 1 360 ? 4.993 -22.929 -1.080 1.00 44.03 360 LEU A C 1
ATOM 2878 O O . LEU A 1 360 ? 3.779 -22.987 -1.281 1.00 44.03 360 LEU A O 1
ATOM 2882 N N . ILE A 1 361 ? 5.457 -22.611 0.133 1.00 41.66 361 ILE A N 1
ATOM 2883 C CA . ILE A 1 361 ? 4.563 -22.203 1.235 1.00 41.66 361 ILE A CA 1
ATOM 2884 C C . ILE A 1 361 ? 3.861 -20.866 0.903 1.00 41.66 361 ILE A C 1
ATOM 2886 O O . ILE A 1 361 ? 2.775 -20.580 1.410 1.00 41.66 361 ILE A O 1
ATOM 2890 N N . LEU A 1 362 ? 4.407 -20.094 -0.042 1.00 42.56 362 LEU A N 1
ATOM 2891 C CA . LEU A 1 362 ? 3.911 -18.777 -0.442 1.00 42.56 362 LEU A CA 1
ATOM 2892 C C . LEU A 1 362 ? 2.551 -18.777 -1.171 1.00 42.56 362 LEU A C 1
ATOM 2894 O O . LEU A 1 362 ? 1.816 -17.801 -1.031 1.00 42.56 362 LEU A O 1
ATOM 2898 N N . TYR A 1 363 ? 2.130 -19.867 -1.826 1.00 36.00 363 TYR A N 1
ATOM 2899 C CA . TYR A 1 363 ? 0.801 -19.932 -2.468 1.00 36.00 363 TYR A CA 1
ATOM 2900 C C . TYR A 1 363 ? -0.349 -20.167 -1.476 1.00 36.00 363 TYR A C 1
ATOM 2902 O O . TYR A 1 363 ? -1.485 -19.769 -1.731 1.00 36.00 363 TYR A O 1
ATOM 2910 N N . LYS A 1 364 ? -0.076 -20.773 -0.311 1.00 30.03 364 LYS A N 1
ATOM 2911 C CA . LYS A 1 364 ? -1.114 -21.117 0.681 1.00 30.03 364 LYS A CA 1
ATOM 2912 C C . LYS A 1 364 ? -1.471 -19.995 1.651 1.00 30.03 364 LYS A C 1
ATOM 2914 O O . LYS A 1 364 ? -2.482 -20.103 2.350 1.00 30.03 364 LYS A O 1
ATOM 2919 N N . THR A 1 365 ? -0.696 -18.913 1.674 1.00 35.72 365 THR A N 1
ATOM 2920 C CA . THR A 1 365 ? -0.995 -17.758 2.537 1.00 35.72 365 THR A CA 1
ATOM 2921 C C . THR A 1 365 ? -2.142 -16.908 1.994 1.00 35.72 365 THR A C 1
ATOM 2923 O O . THR A 1 365 ? -2.689 -16.101 2.737 1.00 35.72 365 THR A O 1
ATOM 2926 N N . PHE A 1 366 ? -2.556 -17.123 0.740 1.00 39.56 366 PHE A N 1
ATOM 2927 C CA . PHE A 1 366 ? -3.751 -16.475 0.215 1.00 39.56 366 PHE A CA 1
ATOM 2928 C C . PHE A 1 366 ? -5.042 -17.050 0.804 1.00 39.56 366 PHE A C 1
ATOM 2930 O O . PHE A 1 366 ? -5.970 -16.274 0.965 1.00 39.56 366 PHE A O 1
ATOM 2937 N N . TYR A 1 367 ? -5.101 -18.330 1.218 1.00 36.12 367 TYR A N 1
ATOM 2938 C CA . TYR A 1 367 ? -6.379 -18.935 1.638 1.00 36.12 367 TYR A CA 1
ATOM 2939 C C . TYR A 1 367 ? -6.353 -20.012 2.730 1.00 36.12 367 TYR A C 1
ATOM 2941 O O . TYR A 1 367 ? -7.366 -20.659 2.961 1.00 36.12 367 TYR A O 1
ATOM 2949 N N . THR A 1 368 ? -5.269 -20.214 3.481 1.00 28.00 368 THR A N 1
ATOM 2950 C CA . THR A 1 368 ? -5.322 -21.173 4.603 1.00 28.00 368 THR A CA 1
ATOM 2951 C C . THR A 1 368 ? -4.495 -20.732 5.800 1.00 28.00 368 THR A C 1
ATOM 2953 O O . THR A 1 368 ? -3.281 -20.913 5.843 1.00 28.00 368 THR A O 1
ATOM 2956 N N . ARG A 1 369 ? -5.168 -20.238 6.844 1.00 34.22 369 ARG A N 1
ATOM 2957 C CA . ARG A 1 369 ? -4.601 -20.168 8.196 1.00 34.22 369 ARG A CA 1
ATOM 2958 C C . ARG A 1 369 ? -4.768 -21.537 8.872 1.00 34.22 369 ARG A C 1
ATOM 2960 O O . ARG A 1 369 ? -5.616 -21.712 9.737 1.00 34.22 369 ARG A O 1
ATOM 2967 N N . SER A 1 370 ? -3.974 -22.533 8.474 1.00 34.06 370 SER A N 1
ATOM 2968 C CA . SER A 1 370 ? -3.998 -23.871 9.087 1.00 34.06 370 SER A CA 1
ATOM 2969 C C . SER A 1 370 ? -2.849 -24.088 10.088 1.00 34.06 370 SER A C 1
ATOM 2971 O O . SER A 1 370 ? -1.711 -24.324 9.701 1.00 34.06 370 SER A O 1
ATOM 2973 N N . HIS A 1 371 ? -3.225 -24.078 11.375 1.00 34.62 371 HIS A N 1
ATOM 2974 C CA . HIS A 1 371 ? -2.657 -24.799 12.535 1.00 34.62 371 HIS A CA 1
ATOM 2975 C C . HIS A 1 371 ? -1.252 -24.489 13.102 1.00 34.62 371 HIS A C 1
ATOM 2977 O O . HIS A 1 371 ? -0.238 -24.970 12.607 1.00 34.62 371 HIS A O 1
ATOM 2983 N N . LYS A 1 372 ? -1.241 -23.945 14.337 1.00 30.88 372 LYS A N 1
ATOM 2984 C CA . LYS A 1 372 ? -0.787 -24.663 15.558 1.00 30.88 372 LYS A CA 1
ATOM 2985 C C . LYS A 1 372 ? -1.136 -23.879 16.842 1.00 30.88 372 LYS A C 1
ATOM 2987 O O . LYS A 1 372 ? -0.391 -23.012 17.281 1.00 30.88 372 LYS A O 1
ATOM 2992 N N . ARG A 1 373 ? -2.227 -24.249 17.514 1.00 29.89 373 ARG A N 1
ATOM 2993 C CA . ARG A 1 373 ? -2.277 -24.241 18.985 1.00 29.89 373 ARG A CA 1
ATOM 2994 C C . ARG A 1 373 ? -2.685 -25.643 19.405 1.00 29.89 373 ARG A C 1
ATOM 2996 O O . ARG A 1 373 ? -3.849 -26.011 19.323 1.00 29.89 373 ARG A O 1
ATOM 3003 N N . ARG A 1 374 ? -1.676 -26.453 19.733 1.00 30.66 374 ARG A N 1
ATOM 3004 C CA . ARG A 1 374 ? -1.882 -27.712 20.443 1.00 30.66 374 ARG A CA 1
ATOM 3005 C C . ARG A 1 374 ? -2.343 -27.361 21.851 1.00 30.66 374 ARG A C 1
ATOM 3007 O O . ARG A 1 374 ? -1.689 -26.569 22.524 1.00 30.66 374 ARG A O 1
ATOM 3014 N N . ASN A 1 375 ? -3.457 -27.973 22.229 1.00 30.30 375 ASN A N 1
ATOM 3015 C CA . ASN A 1 375 ? -3.890 -28.186 23.599 1.00 30.30 375 ASN A CA 1
ATOM 3016 C C . ASN A 1 375 ? -2.697 -28.525 24.494 1.00 30.30 375 ASN A C 1
ATOM 3018 O O . ASN A 1 375 ? -1.922 -29.416 24.150 1.00 30.30 375 ASN A O 1
ATOM 3022 N N . ASN A 1 376 ? -2.619 -27.868 25.644 1.00 27.64 376 ASN A N 1
ATOM 3023 C CA . ASN A 1 376 ? -2.081 -28.460 26.856 1.00 27.64 376 ASN A CA 1
ATOM 3024 C C . ASN A 1 376 ? -2.974 -28.006 28.013 1.00 27.64 376 ASN A C 1
ATOM 3026 O O . ASN A 1 376 ? -2.996 -26.815 28.304 1.00 27.64 376 ASN A O 1
ATOM 3030 N N . ALA A 1 377 ? -3.662 -29.007 28.576 1.00 31.78 377 ALA A N 1
ATOM 3031 C CA . ALA A 1 377 ? -4.353 -29.094 29.866 1.00 31.78 377 ALA A CA 1
ATOM 3032 C C . ALA A 1 377 ? -5.374 -28.004 30.219 1.00 31.78 377 ALA A C 1
ATOM 3034 O O . ALA A 1 377 ? -4.966 -26.874 30.559 1.00 31.78 377 ALA A O 1
#

InterPro domains:
  IPR002048 EF-hand domain [PS50222] (146-181)
  IPR011992 EF-hand domain pair [SSF47473] (143-234)
  IPR039470 Nucleoside 2-deoxyribosyltransferase-like [PF15891] (1-62)

Radius of gyration: 23.25 Å; chains: 1; bounding box: 50×68×64 Å

Foldseek 3Di:
DDDDDLDDQAFDPVSVVVVVVRVVPDQADEQEADQLALCLVSLQVLLLCLLAVLQRYAYEYDQYDQQDDHPNRGQDPVNSVQSNQSVQLSLLSNVLSLAFYAPDPVVSVVLNVCCVPVVDTNNVSQVVVVVVPGHTDQPLVVVDVVVLVVLVVLVCVQPVVVPQKHFPVVLLVSLCVVPVDDDDDPVVVVVVCPPDNPCLVVVVPPVDDDPPDDSRRDMDGSVNSSVVSSCVVVVSVVVPPDDSPLLPDDDDDLVLAFAEEEAEADPPCCCVVPPVVVVCVVVVGGYDYDPDNDDGPVCVVVSVVSVSRYQAYEYEADLQEPCSSVSSVVSNCVSNVHRYDYHYDDHDQQDHHPNDGDHPVVVCVVGHPHDDDDDDD

pLDDT: mean 70.63, std 20.18, range [27.64, 96.69]